Protein AF-A0A2E7F6N0-F1 (afdb_monomer)

Structure (mmCIF, N/CA/C/O backbone):
data_AF-A0A2E7F6N0-F1
#
_entry.id   AF-A0A2E7F6N0-F1
#
loop_
_atom_site.group_PDB
_atom_site.id
_atom_site.type_symbol
_atom_site.label_atom_id
_atom_site.label_alt_id
_atom_site.label_comp_id
_atom_site.label_asym_id
_atom_site.label_entity_id
_atom_site.label_seq_id
_atom_site.pdbx_PDB_ins_code
_atom_site.Cartn_x
_atom_site.Cartn_y
_atom_site.Cartn_z
_atom_site.occupancy
_atom_site.B_iso_or_equiv
_atom_site.auth_seq_id
_atom_site.auth_comp_id
_atom_site.auth_asym_id
_atom_site.auth_atom_id
_atom_site.pdbx_PDB_model_num
ATOM 1 N N . MET A 1 1 ? -3.953 12.456 -11.108 1.00 63.47 1 MET A N 1
ATOM 2 C CA . MET A 1 1 ? -3.837 11.113 -10.511 1.00 63.47 1 MET A CA 1
ATOM 3 C C . MET A 1 1 ? -3.956 10.099 -11.638 1.00 63.47 1 MET A C 1
ATOM 5 O O . MET A 1 1 ? -4.828 10.311 -12.476 1.00 63.47 1 MET A O 1
ATOM 9 N N . PRO A 1 2 ? -3.058 9.105 -11.723 1.00 79.38 2 PRO A N 1
ATOM 10 C CA . PRO A 1 2 ? -3.129 8.048 -12.733 1.00 79.38 2 PRO A CA 1
ATOM 11 C C . PRO A 1 2 ? -4.457 7.287 -12.677 1.00 79.38 2 PRO A C 1
ATOM 13 O O . PRO A 1 2 ? -5.032 7.135 -11.596 1.00 79.38 2 PRO A O 1
ATOM 16 N N . ASP A 1 3 ? -4.951 6.813 -13.820 1.00 86.88 3 ASP A N 1
ATOM 17 C CA . ASP A 1 3 ? -6.277 6.193 -13.885 1.00 86.88 3 ASP A CA 1
ATOM 18 C C . ASP A 1 3 ? -6.295 4.810 -13.225 1.00 86.88 3 ASP A C 1
ATOM 20 O O . ASP A 1 3 ? -7.340 4.404 -12.707 1.00 86.88 3 ASP A O 1
ATOM 24 N N . ARG A 1 4 ? -5.154 4.104 -13.160 1.00 91.62 4 ARG A N 1
ATOM 25 C CA . ARG A 1 4 ? -5.091 2.766 -12.550 1.00 91.62 4 ARG A CA 1
ATOM 26 C C . ARG A 1 4 ? -5.487 2.752 -11.076 1.00 91.62 4 ARG A C 1
ATOM 28 O O . ARG A 1 4 ? -6.064 1.763 -10.631 1.00 91.62 4 ARG A O 1
ATOM 35 N N . TYR A 1 5 ? -5.245 3.844 -10.343 1.00 90.38 5 TYR A N 1
ATOM 36 C CA . TYR A 1 5 ? -5.572 3.929 -8.917 1.00 90.38 5 TYR A CA 1
ATOM 37 C C . TYR A 1 5 ? -7.077 4.003 -8.650 1.00 90.38 5 TYR A C 1
ATOM 39 O O . TYR A 1 5 ? -7.513 3.561 -7.595 1.00 90.38 5 TYR A O 1
ATOM 47 N N . LYS A 1 6 ? -7.901 4.421 -9.623 1.00 89.88 6 LYS A N 1
ATOM 48 C CA . LYS A 1 6 ? -9.372 4.364 -9.496 1.00 89.88 6 LYS A CA 1
ATOM 49 C C . LYS A 1 6 ? -9.894 2.934 -9.309 1.00 89.88 6 LYS A C 1
ATOM 51 O O . LYS A 1 6 ? -10.989 2.737 -8.797 1.00 89.88 6 LYS A O 1
ATOM 56 N N . GLN A 1 7 ? -9.125 1.930 -9.736 1.00 93.56 7 GLN A N 1
ATOM 57 C CA . GLN A 1 7 ? -9.480 0.524 -9.538 1.00 93.56 7 GLN A CA 1
ATOM 58 C C . GLN A 1 7 ? -9.343 0.096 -8.072 1.00 93.56 7 GLN A C 1
ATOM 60 O O . GLN A 1 7 ? -10.040 -0.824 -7.657 1.00 93.56 7 GLN A O 1
ATOM 65 N N . ILE A 1 8 ? -8.481 0.759 -7.291 1.00 94.38 8 ILE A N 1
ATOM 66 C CA . ILE A 1 8 ? -8.283 0.454 -5.868 1.00 94.38 8 ILE A CA 1
ATOM 67 C C . ILE A 1 8 ? -9.575 0.743 -5.100 1.00 94.38 8 ILE A C 1
ATOM 69 O O . ILE A 1 8 ? -10.018 -0.110 -4.338 1.00 94.38 8 ILE A O 1
ATOM 73 N N . ASP A 1 9 ? -10.236 1.870 -5.371 1.00 92.75 9 ASP A N 1
ATOM 74 C CA . ASP A 1 9 ? -11.519 2.217 -4.749 1.00 92.75 9 ASP A CA 1
ATOM 75 C C . ASP A 1 9 ? -12.592 1.155 -5.023 1.00 92.75 9 ASP A C 1
ATOM 77 O O . ASP A 1 9 ? -13.295 0.729 -4.109 1.00 92.75 9 ASP A O 1
ATOM 81 N N . LEU A 1 10 ? -12.680 0.671 -6.269 1.00 93.25 10 LEU A N 1
ATOM 82 C CA . LEU A 1 10 ? -13.618 -0.392 -6.651 1.00 93.25 10 LEU A CA 1
ATOM 83 C C . LEU A 1 10 ? -13.308 -1.713 -5.935 1.00 93.25 10 LEU A C 1
ATOM 85 O O . LEU A 1 10 ? -14.219 -2.438 -5.536 1.00 93.25 10 LEU A O 1
ATOM 89 N N . ILE A 1 11 ? -12.023 -2.024 -5.762 1.00 95.38 11 ILE A N 1
ATOM 90 C CA . ILE A 1 11 ? -11.576 -3.206 -5.024 1.00 95.38 11 ILE A CA 1
ATOM 91 C C . ILE A 1 11 ? -11.904 -3.073 -3.537 1.00 95.38 11 ILE A C 1
ATOM 93 O O . ILE A 1 11 ? -12.374 -4.037 -2.938 1.00 95.38 11 ILE A O 1
ATOM 97 N N . ILE A 1 12 ? -11.714 -1.893 -2.946 1.00 96.94 12 ILE A N 1
ATOM 98 C CA . ILE A 1 12 ? -12.099 -1.610 -1.560 1.00 96.94 12 ILE A CA 1
ATOM 99 C C . ILE A 1 12 ? -13.615 -1.728 -1.397 1.00 96.94 12 ILE A C 1
ATOM 101 O O . ILE A 1 12 ? -14.065 -2.341 -0.434 1.00 96.94 12 ILE A O 1
ATOM 105 N N . ASP A 1 13 ? -14.406 -1.228 -2.347 1.00 95.38 13 ASP A N 1
ATOM 106 C CA . ASP A 1 13 ? -15.865 -1.357 -2.311 1.00 95.38 13 ASP A CA 1
ATOM 107 C C . ASP A 1 13 ? -16.332 -2.822 -2.394 1.00 95.38 13 ASP A C 1
ATOM 109 O O . ASP A 1 13 ? -17.345 -3.196 -1.790 1.00 95.38 13 ASP A O 1
ATOM 113 N N . TYR A 1 14 ? -15.582 -3.666 -3.108 1.00 95.19 14 TYR A N 1
ATOM 114 C CA . TYR A 1 14 ? -15.848 -5.098 -3.214 1.00 95.19 14 TYR A CA 1
ATOM 115 C C . TYR A 1 14 ? -15.412 -5.877 -1.964 1.00 95.19 14 TYR A C 1
ATOM 117 O O . TYR A 1 14 ? -16.220 -6.592 -1.368 1.00 95.19 14 TYR A O 1
ATOM 125 N N . LEU A 1 15 ? -14.144 -5.740 -1.566 1.00 96.06 15 LEU A N 1
ATOM 126 C CA . LEU A 1 15 ? -13.534 -6.487 -0.462 1.00 96.06 15 LEU A CA 1
ATOM 127 C C . LEU A 1 15 ? -13.971 -5.991 0.911 1.00 96.06 15 LEU A C 1
ATOM 129 O O . LEU A 1 15 ? -14.012 -6.776 1.856 1.00 96.06 15 LEU A O 1
ATOM 133 N N . LYS A 1 16 ? -14.273 -4.695 1.018 1.00 97.56 16 LYS A N 1
ATOM 134 C CA . LYS A 1 16 ? -14.624 -4.000 2.258 1.00 97.56 16 LYS A CA 1
ATOM 135 C C . LYS A 1 16 ? -13.584 -4.269 3.352 1.00 97.56 16 LYS A C 1
ATOM 137 O O . LYS A 1 16 ? -13.934 -4.840 4.383 1.00 97.56 16 LYS A O 1
ATOM 142 N N . PRO A 1 17 ? -12.305 -3.914 3.150 1.00 97.81 17 PRO A N 1
ATOM 143 C CA . PRO A 1 17 ? -11.291 -4.070 4.183 1.00 97.81 17 PRO A CA 1
ATOM 144 C C . PRO A 1 17 ? -11.530 -3.086 5.337 1.00 97.81 17 PRO A C 1
ATOM 146 O O . PRO A 1 17 ? -11.905 -1.936 5.108 1.00 97.81 17 PRO A O 1
ATOM 149 N N . ALA A 1 18 ? -11.287 -3.524 6.572 1.00 98.12 18 ALA A N 1
ATOM 150 C CA . ALA A 1 18 ? -11.254 -2.650 7.748 1.00 98.12 18 ALA A CA 1
ATOM 151 C C . ALA A 1 18 ? -9.812 -2.321 8.169 1.00 98.12 18 ALA A C 1
ATOM 153 O O . ALA A 1 18 ? -9.567 -1.310 8.823 1.00 98.12 18 ALA A O 1
ATOM 154 N N . SER A 1 19 ? -8.856 -3.163 7.784 1.00 98.50 19 SER A N 1
ATOM 155 C CA . SER A 1 19 ? -7.437 -3.031 8.100 1.00 98.50 19 SER A CA 1
ATOM 156 C C . SER A 1 19 ? -6.609 -3.024 6.809 1.00 98.50 19 SER A C 1
ATOM 158 O O . SER A 1 19 ? -6.690 -3.964 6.016 1.00 98.50 19 SER A O 1
ATOM 160 N N . ILE A 1 20 ? -5.859 -1.943 6.557 1.00 98.75 20 ILE A N 1
ATOM 161 C CA . ILE A 1 20 ? -5.114 -1.746 5.301 1.00 98.75 20 ILE A CA 1
ATOM 162 C C . ILE A 1 20 ? -3.647 -1.408 5.564 1.00 98.75 20 ILE A C 1
ATOM 164 O O . ILE A 1 20 ? -3.344 -0.536 6.376 1.00 98.75 20 ILE A O 1
ATOM 168 N N . VAL A 1 21 ? -2.743 -2.061 4.835 1.00 98.69 21 VAL A N 1
ATOM 169 C CA . VAL A 1 21 ? -1.317 -1.707 4.766 1.00 98.69 21 VAL A CA 1
ATOM 170 C C . VAL A 1 21 ? -1.015 -1.098 3.401 1.00 98.69 21 VAL A C 1
ATOM 172 O O . VAL A 1 21 ? -1.375 -1.679 2.381 1.00 98.69 21 VAL A O 1
ATOM 175 N N . GLU A 1 22 ? -0.313 0.029 3.369 1.00 98.56 22 GLU A N 1
ATOM 176 C CA . GLU A 1 22 ? 0.242 0.625 2.151 1.00 98.56 22 GLU A CA 1
ATOM 177 C C . GLU A 1 22 ? 1.757 0.801 2.300 1.00 98.56 22 GLU A C 1
ATOM 179 O O . GLU A 1 22 ? 2.236 1.464 3.226 1.00 98.56 22 GLU A O 1
ATOM 184 N N . ILE A 1 23 ? 2.511 0.231 1.362 1.00 97.94 23 ILE A N 1
ATOM 185 C CA . ILE A 1 23 ? 3.939 0.499 1.189 1.00 97.94 23 ILE A CA 1
ATOM 186 C C . ILE A 1 23 ? 4.086 1.538 0.081 1.00 97.94 23 ILE A C 1
ATOM 188 O O . ILE A 1 23 ? 3.594 1.312 -1.020 1.00 97.94 23 ILE A O 1
ATOM 192 N N . GLY A 1 24 ? 4.737 2.665 0.376 1.00 96.06 24 GLY A N 1
ATOM 193 C CA . GLY A 1 24 ? 4.815 3.822 -0.521 1.00 96.06 24 GLY A CA 1
ATOM 194 C C . GLY A 1 24 ? 3.714 4.859 -0.283 1.00 96.06 24 GLY A C 1
ATOM 195 O O . GLY A 1 24 ? 3.019 5.262 -1.212 1.00 96.06 24 GLY A O 1
ATOM 196 N N . THR A 1 25 ? 3.536 5.304 0.967 1.00 96.75 25 THR A N 1
ATOM 197 C CA . THR A 1 25 ? 2.507 6.303 1.346 1.00 96.75 25 THR A CA 1
ATOM 198 C C . THR A 1 25 ? 2.707 7.678 0.683 1.00 96.75 25 THR A C 1
ATOM 200 O O . THR A 1 25 ? 1.761 8.456 0.524 1.00 96.75 25 THR A O 1
ATOM 203 N N . TRP A 1 26 ? 3.947 8.015 0.331 1.00 94.94 26 TRP A N 1
ATOM 204 C CA . TRP A 1 26 ? 4.389 9.273 -0.256 1.00 94.94 26 TRP A CA 1
ATOM 205 C C . TRP A 1 26 ? 3.834 10.510 0.465 1.00 94.94 26 TRP A C 1
ATOM 207 O O . TRP A 1 26 ? 4.286 10.864 1.553 1.00 94.94 26 TRP A O 1
ATOM 217 N N . ASN A 1 27 ? 2.860 11.193 -0.137 1.00 95.44 27 ASN A N 1
ATOM 218 C CA . ASN A 1 27 ? 2.288 12.434 0.370 1.00 95.44 27 ASN A CA 1
ATOM 219 C C . ASN A 1 27 ? 0.981 12.227 1.167 1.00 95.44 27 ASN A C 1
ATOM 221 O O . ASN A 1 27 ? 0.414 13.204 1.671 1.00 95.44 27 ASN A O 1
ATOM 225 N N . GLY A 1 28 ? 0.498 10.986 1.270 1.00 96.94 28 GLY A N 1
ATOM 226 C CA . GLY A 1 28 ? -0.713 10.595 1.992 1.00 96.94 28 GLY A CA 1
ATOM 227 C C . GLY A 1 28 ? -2.045 10.923 1.317 1.00 96.94 28 GLY A C 1
ATOM 228 O O . GLY A 1 28 ? -3.073 10.739 1.960 1.00 96.94 28 GLY A O 1
ATOM 229 N N . ASP A 1 29 ? -2.070 11.411 0.071 1.00 96.44 29 ASP A N 1
ATOM 230 C CA . ASP A 1 29 ? -3.343 11.631 -0.640 1.00 96.44 29 ASP A CA 1
ATOM 231 C C . ASP A 1 29 ? -4.061 10.298 -0.878 1.00 96.44 29 ASP A C 1
ATOM 233 O O . ASP A 1 29 ? -5.233 10.152 -0.546 1.00 96.44 29 ASP A O 1
ATOM 237 N N . ARG A 1 30 ? -3.321 9.281 -1.329 1.00 95.88 30 ARG A N 1
ATOM 238 C CA . ARG A 1 30 ? -3.880 7.945 -1.543 1.00 95.88 30 ARG A CA 1
ATOM 239 C C . ARG A 1 30 ? -4.336 7.273 -0.250 1.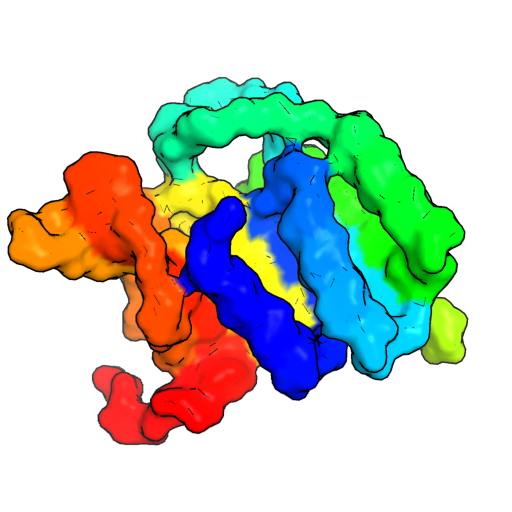00 95.88 30 ARG A C 1
ATOM 241 O O . ARG A 1 30 ? -5.379 6.630 -0.239 1.00 95.88 30 ARG A O 1
ATOM 248 N N . ALA A 1 31 ? -3.607 7.475 0.845 1.00 97.81 31 ALA A N 1
ATOM 249 C CA . ALA A 1 31 ? -4.028 7.003 2.159 1.00 97.81 31 ALA A CA 1
ATOM 250 C C . ALA A 1 31 ? -5.413 7.561 2.546 1.00 97.81 31 ALA A C 1
ATOM 252 O O . ALA A 1 31 ? -6.218 6.848 3.145 1.00 97.81 31 ALA A O 1
ATOM 253 N N . ILE A 1 32 ? -5.719 8.814 2.174 1.00 98.06 32 ILE A N 1
ATOM 254 C CA . ILE A 1 32 ? -7.055 9.401 2.354 1.00 98.06 32 ILE A CA 1
ATOM 255 C C . ILE A 1 32 ? -8.073 8.739 1.429 1.00 98.06 32 ILE A C 1
ATOM 257 O O . ILE A 1 32 ? -9.131 8.358 1.921 1.00 98.06 32 ILE A O 1
ATOM 261 N N . ASP A 1 33 ? -7.773 8.575 0.139 1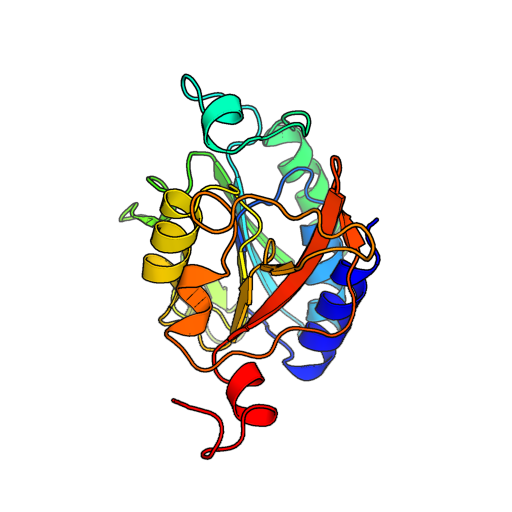.00 97.00 33 ASP A N 1
ATOM 262 C CA . ASP A 1 33 ? -8.698 7.953 -0.823 1.00 97.00 33 ASP A CA 1
ATOM 263 C C . ASP A 1 33 ? -9.093 6.530 -0.373 1.00 97.00 33 ASP A C 1
ATOM 265 O O . ASP A 1 33 ? -10.278 6.202 -0.256 1.00 97.00 33 ASP A O 1
ATOM 269 N N . ILE A 1 34 ? -8.097 5.722 0.012 1.00 97.56 34 ILE A N 1
ATOM 270 C CA . ILE A 1 34 ? -8.274 4.370 0.558 1.00 97.56 34 ILE A CA 1
ATOM 271 C C . ILE A 1 34 ? -9.130 4.399 1.828 1.00 97.56 34 ILE A C 1
ATOM 273 O O . ILE A 1 34 ? -10.096 3.640 1.951 1.00 97.56 34 ILE A O 1
ATOM 277 N N . ALA A 1 35 ? -8.801 5.278 2.780 1.00 98.06 35 ALA A N 1
ATOM 278 C CA . ALA A 1 35 ? -9.533 5.377 4.037 1.00 98.06 35 ALA A CA 1
ATOM 279 C C . ALA A 1 35 ? -10.985 5.824 3.820 1.00 98.06 35 ALA A C 1
ATOM 281 O O . ALA A 1 35 ? -11.898 5.259 4.422 1.00 98.06 35 ALA A O 1
ATOM 282 N N . GLN A 1 36 ? -11.222 6.798 2.937 1.00 97.75 36 GLN A N 1
ATOM 283 C CA . GLN A 1 36 ? -12.561 7.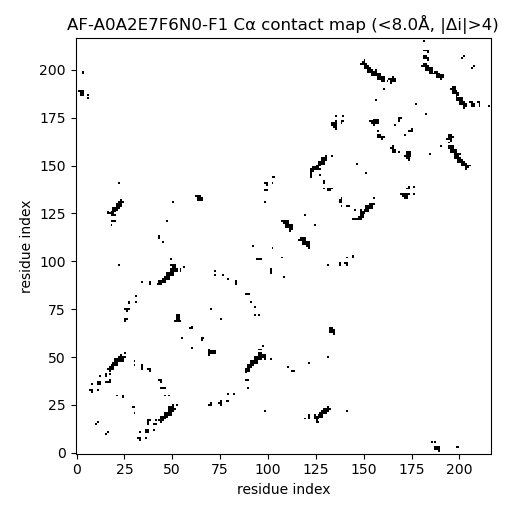253 2.566 1.00 97.75 36 GLN A CA 1
ATOM 284 C C . GLN A 1 36 ? -13.386 6.128 1.949 1.00 97.75 36 GLN A C 1
ATOM 286 O O . GLN A 1 36 ? -14.549 5.966 2.314 1.00 97.75 36 GLN A O 1
ATOM 291 N N . ALA A 1 37 ? -12.805 5.346 1.036 1.00 97.81 37 ALA A N 1
ATOM 292 C CA . ALA A 1 37 ? -13.485 4.207 0.434 1.00 97.81 37 ALA A CA 1
ATOM 293 C C . ALA A 1 37 ? -13.843 3.143 1.488 1.00 97.81 37 ALA A C 1
ATOM 295 O O . ALA A 1 37 ? -14.994 2.713 1.554 1.00 97.81 37 ALA A O 1
ATOM 296 N N . ALA A 1 38 ? -12.911 2.785 2.375 1.00 98.38 38 ALA A N 1
ATOM 297 C CA . ALA A 1 38 ? -13.139 1.776 3.411 1.00 98.38 38 ALA A CA 1
ATOM 298 C C . ALA A 1 38 ? -14.190 2.212 4.455 1.00 98.38 38 ALA A C 1
ATOM 300 O O . ALA A 1 38 ? -15.045 1.417 4.856 1.00 98.38 38 ALA A O 1
ATOM 301 N N . LEU A 1 39 ? -14.195 3.491 4.849 1.00 98.38 39 LEU A N 1
ATOM 302 C CA . LEU A 1 39 ? -15.148 4.056 5.817 1.00 98.38 39 LEU A CA 1
ATOM 303 C C . LEU A 1 39 ? -16.598 4.107 5.307 1.00 98.38 39 LEU A C 1
ATOM 305 O O . LEU A 1 39 ? -17.516 4.297 6.103 1.00 98.38 39 LEU A O 1
ATOM 309 N N . LYS A 1 40 ? -16.841 3.898 4.004 1.00 98.00 40 LYS A N 1
ATOM 310 C CA . LYS A 1 40 ? -18.205 3.685 3.481 1.00 98.00 40 LYS A CA 1
ATOM 311 C C . LYS A 1 40 ? -18.818 2.375 3.985 1.00 98.00 40 LYS A C 1
ATOM 313 O O . LYS A 1 40 ? -20.041 2.255 4.014 1.00 98.00 40 LYS A O 1
ATOM 318 N N . HIS A 1 41 ? -17.982 1.403 4.361 1.00 98.19 41 HIS A N 1
ATOM 319 C CA . HIS A 1 41 ? -18.399 0.042 4.719 1.00 98.19 41 HIS A CA 1
ATOM 320 C C . HIS A 1 41 ? -18.199 -0.278 6.197 1.00 98.19 41 HIS A C 1
ATOM 322 O O . HIS A 1 41 ? -18.924 -1.114 6.734 1.00 98.19 41 HIS A O 1
ATOM 328 N N . HIS A 1 42 ? -17.257 0.398 6.859 1.00 97.94 42 HIS A N 1
ATOM 329 C CA . HIS A 1 42 ? -16.916 0.158 8.260 1.00 97.94 42 HIS A CA 1
ATOM 330 C C . HIS A 1 42 ? -16.977 1.425 9.094 1.00 97.94 42 HIS A C 1
ATOM 332 O O . HIS A 1 42 ? -16.495 2.480 8.694 1.00 97.94 42 HIS A O 1
ATOM 338 N N . THR A 1 43 ? -17.498 1.300 10.316 1.00 98.00 43 THR A N 1
ATOM 339 C CA . THR A 1 43 ? -17.425 2.380 11.309 1.00 98.00 43 THR A CA 1
ATOM 340 C C . THR A 1 43 ? -15.993 2.636 11.763 1.00 98.00 43 THR A C 1
ATOM 342 O O . THR A 1 43 ? -15.675 3.771 12.095 1.00 98.00 43 THR A O 1
ATOM 345 N N . TYR A 1 44 ? -15.143 1.604 11.787 1.00 98.56 44 TYR A N 1
ATOM 346 C CA . TYR A 1 44 ? -13.749 1.708 12.203 1.00 98.56 44 TYR A CA 1
ATOM 347 C C . TYR A 1 44 ? -12.828 1.143 11.133 1.00 98.56 44 TYR A C 1
ATOM 349 O O . TYR A 1 44 ? -13.013 0.011 10.696 1.00 98.56 44 TYR A O 1
ATOM 357 N N . VAL A 1 45 ? -11.836 1.938 10.744 1.00 98.69 45 VAL A N 1
ATOM 358 C CA . VAL A 1 45 ? -10.816 1.563 9.765 1.00 98.69 45 VAL A CA 1
ATOM 359 C C . VAL A 1 45 ? -9.447 1.903 10.330 1.00 98.69 45 VAL A C 1
ATOM 361 O O . VAL A 1 45 ? -9.264 2.955 10.957 1.00 98.69 45 VAL A O 1
ATOM 364 N N . HIS A 1 46 ? -8.482 1.023 10.094 1.00 98.81 46 HIS A N 1
ATOM 365 C CA . HIS A 1 46 ? -7.092 1.258 10.441 1.00 98.81 46 HIS A CA 1
ATOM 366 C C . HIS A 1 46 ? -6.175 1.155 9.230 1.00 98.81 46 HIS A C 1
ATOM 368 O O . HIS A 1 46 ? -6.303 0.245 8.411 1.00 98.81 46 HIS A O 1
ATOM 374 N N . TYR A 1 47 ? -5.245 2.101 9.145 1.00 98.88 47 TYR A N 1
ATOM 375 C CA . TYR A 1 47 ? -4.285 2.220 8.058 1.00 98.88 47 TYR A CA 1
ATOM 376 C C . TYR A 1 47 ? -2.847 2.216 8.590 1.00 98.88 47 TYR A C 1
ATOM 378 O O . TYR A 1 47 ? -2.484 3.058 9.414 1.00 98.88 47 TYR A O 1
ATOM 386 N N . TRP A 1 48 ? -2.011 1.326 8.063 1.00 98.81 48 TRP A N 1
ATOM 387 C CA . TRP A 1 48 ? -0.562 1.364 8.245 1.00 98.81 48 TRP A CA 1
ATOM 388 C C . TRP A 1 48 ? 0.108 1.877 6.978 1.00 98.81 48 TRP A C 1
ATOM 390 O O . TRP A 1 48 ? 0.025 1.237 5.932 1.00 98.81 48 TRP A O 1
ATOM 400 N N . GLY A 1 49 ? 0.805 3.004 7.083 1.00 98.50 49 GLY A N 1
ATOM 401 C CA . GLY A 1 49 ? 1.570 3.575 5.980 1.00 98.50 49 GLY A CA 1
ATOM 402 C C . GLY A 1 49 ? 3.067 3.441 6.196 1.00 98.50 49 GLY A C 1
ATOM 403 O O . GLY A 1 49 ? 3.588 3.944 7.194 1.00 98.50 49 GLY A O 1
ATOM 404 N N . PHE A 1 50 ? 3.757 2.816 5.249 1.00 98.00 50 PHE A N 1
ATOM 405 C CA . PHE A 1 50 ? 5.214 2.744 5.208 1.00 98.00 50 PHE A CA 1
ATOM 406 C C . PHE A 1 50 ? 5.743 3.653 4.107 1.00 98.00 50 PHE A C 1
ATOM 408 O O . PHE A 1 50 ? 5.236 3.644 2.984 1.00 98.00 50 PHE A O 1
ATOM 415 N N . ASP A 1 51 ? 6.767 4.438 4.424 1.00 96.00 51 ASP A N 1
ATOM 416 C CA . ASP A 1 51 ? 7.513 5.211 3.434 1.00 96.00 51 ASP A CA 1
ATOM 417 C C . ASP A 1 51 ? 8.870 5.642 3.998 1.00 96.00 51 ASP A C 1
ATOM 419 O O . ASP A 1 51 ? 9.068 5.712 5.214 1.00 96.00 51 ASP A O 1
ATOM 423 N N . VAL A 1 52 ? 9.795 6.017 3.123 1.00 93.19 52 VAL A N 1
ATOM 424 C CA . VAL A 1 52 ? 11.017 6.708 3.533 1.00 93.19 52 VAL A CA 1
ATOM 425 C C . VAL A 1 52 ? 10.730 8.162 3.942 1.00 93.19 52 VAL A C 1
ATOM 427 O O . VAL A 1 52 ? 11.407 8.699 4.822 1.00 93.19 52 VAL A O 1
ATOM 430 N N . PHE A 1 53 ? 9.673 8.789 3.417 1.00 92.81 53 PHE A N 1
ATOM 431 C CA . PHE A 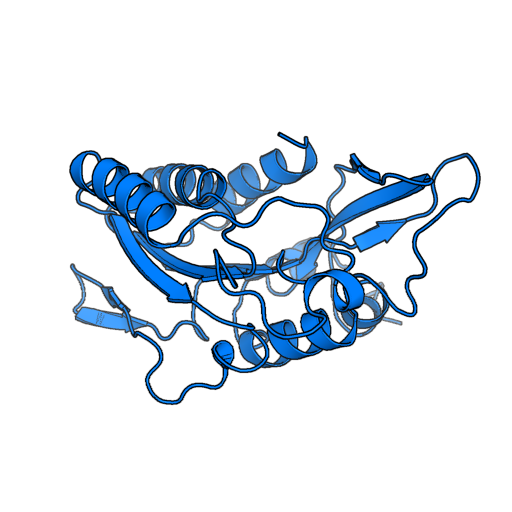1 53 ? 9.322 10.194 3.654 1.00 92.81 53 PHE A CA 1
ATOM 432 C C . PHE A 1 53 ? 10.496 11.125 3.314 1.00 92.81 53 PHE A C 1
ATOM 434 O O . PHE A 1 53 ? 11.018 11.080 2.213 1.00 92.81 53 PHE A O 1
ATOM 441 N N . GLU A 1 54 ? 10.951 11.971 4.241 1.00 88.81 54 GLU A N 1
ATOM 442 C CA . GLU A 1 54 ? 12.163 12.782 4.084 1.00 88.81 54 GLU A CA 1
ATOM 443 C C . GLU A 1 54 ? 13.463 12.038 4.441 1.00 88.81 54 GLU A C 1
ATOM 445 O O . GLU A 1 54 ? 14.520 12.658 4.564 1.00 88.81 54 GLU A O 1
ATOM 450 N N . HIS A 1 55 ? 13.405 10.724 4.679 1.00 77.50 55 HIS A N 1
ATOM 451 C CA . HIS A 1 55 ? 14.592 9.904 4.895 1.00 77.50 55 HIS A CA 1
ATOM 452 C C . HIS A 1 55 ? 15.237 9.561 3.556 1.00 77.50 55 HIS A C 1
ATOM 454 O O . HIS A 1 55 ? 14.686 8.803 2.770 1.00 77.50 55 HIS A O 1
ATOM 460 N N . VAL A 1 56 ? 16.444 10.061 3.322 1.00 66.00 56 VAL A N 1
ATOM 461 C CA . VAL A 1 56 ? 17.255 9.621 2.188 1.00 66.00 56 VAL A CA 1
ATOM 462 C C . VAL A 1 56 ? 18.366 8.749 2.754 1.00 66.00 56 VAL A C 1
ATOM 464 O O . VAL A 1 56 ? 19.338 9.262 3.303 1.00 66.00 56 VAL A O 1
ATOM 467 N N . ALA A 1 57 ? 18.193 7.428 2.696 1.00 63.25 57 ALA A N 1
ATOM 468 C CA . ALA A 1 57 ? 19.318 6.513 2.860 1.00 63.25 57 ALA A CA 1
ATOM 469 C C . ALA A 1 57 ? 20.238 6.633 1.632 1.00 63.25 57 ALA A C 1
ATOM 471 O O . ALA A 1 57 ? 19.759 6.923 0.530 1.00 63.25 57 ALA A O 1
ATOM 472 N N . ASP A 1 58 ? 21.541 6.401 1.802 1.00 60.50 58 ASP A N 1
ATOM 473 C CA . ASP A 1 58 ? 22.508 6.516 0.705 1.00 60.50 58 ASP A CA 1
ATOM 474 C C . ASP A 1 58 ? 22.061 5.689 -0.519 1.00 60.50 58 ASP A C 1
ATOM 476 O O . ASP A 1 58 ? 21.763 4.496 -0.421 1.00 60.50 58 ASP A O 1
ATOM 480 N N . ASN A 1 59 ? 22.005 6.339 -1.686 1.00 68.50 59 ASN A N 1
ATOM 481 C CA . ASN A 1 59 ? 21.648 5.762 -2.990 1.00 68.50 59 ASN A CA 1
ATOM 482 C C . ASN A 1 59 ? 20.230 5.161 -3.122 1.00 68.50 59 ASN A C 1
ATOM 484 O O . ASN A 1 59 ? 19.977 4.458 -4.102 1.00 68.50 59 ASN A O 1
ATOM 488 N N . HIS A 1 60 ? 19.294 5.444 -2.202 1.00 75.12 60 HIS A N 1
ATOM 489 C CA . HIS A 1 60 ? 17.905 4.961 -2.292 1.00 75.12 60 HIS A CA 1
ATOM 490 C C . HIS A 1 60 ? 17.245 5.327 -3.630 1.00 75.12 60 HIS A C 1
ATOM 492 O O . HIS A 1 60 ? 16.765 4.450 -4.343 1.00 75.12 60 HIS A O 1
ATOM 498 N N . ASP A 1 61 ? 17.290 6.603 -4.020 1.00 72.69 61 ASP A N 1
ATOM 499 C CA . ASP A 1 61 ? 16.607 7.066 -5.234 1.00 72.69 61 ASP A CA 1
ATOM 500 C C . ASP A 1 61 ? 17.183 6.451 -6.512 1.00 72.69 61 ASP A C 1
ATOM 502 O O . ASP A 1 61 ? 16.444 6.112 -7.432 1.00 72.69 61 ASP A O 1
ATOM 506 N N . GLN A 1 62 ? 18.501 6.241 -6.555 1.00 73.94 62 GLN A N 1
ATOM 507 C CA . GLN A 1 62 ? 19.144 5.574 -7.684 1.00 73.94 62 GLN A CA 1
ATOM 508 C C . GLN A 1 62 ? 18.764 4.092 -7.751 1.00 73.94 62 GLN A C 1
ATOM 510 O O . GLN A 1 62 ? 18.508 3.581 -8.840 1.00 73.94 62 GLN A O 1
ATOM 515 N N . ARG A 1 63 ? 18.739 3.407 -6.601 1.00 77.31 63 ARG A N 1
ATOM 516 C CA . ARG A 1 63 ? 18.386 1.987 -6.505 1.00 77.31 63 ARG A CA 1
ATOM 517 C C . ARG A 1 63 ? 16.939 1.740 -6.922 1.00 77.31 63 ARG A C 1
ATOM 519 O O . ARG A 1 63 ? 16.683 0.808 -7.675 1.00 77.31 63 ARG A O 1
ATOM 526 N N . GLU A 1 64 ? 16.021 2.589 -6.469 1.00 80.12 64 GLU A N 1
ATOM 527 C CA . GLU A 1 64 ? 14.587 2.438 -6.728 1.00 80.12 64 GLU A CA 1
ATOM 528 C C . GLU A 1 64 ? 14.101 3.179 -7.976 1.00 80.12 64 GLU A C 1
ATOM 530 O O . GLU A 1 64 ? 12.905 3.186 -8.228 1.00 80.12 64 GLU A O 1
ATOM 535 N N . LEU A 1 65 ? 14.979 3.839 -8.742 1.00 76.44 65 LEU A N 1
ATOM 536 C CA . LEU A 1 65 ? 14.585 4.784 -9.801 1.00 76.44 65 LEU A CA 1
ATOM 537 C C . LEU A 1 65 ? 13.539 5.815 -9.331 1.00 76.44 65 LEU A C 1
ATOM 539 O O . LEU A 1 65 ? 12.688 6.258 -10.108 1.00 76.44 65 LEU A O 1
ATOM 543 N N . ASN A 1 66 ? 13.598 6.213 -8.058 1.00 78.81 66 ASN A N 1
ATOM 544 C CA . ASN A 1 66 ? 12.654 7.166 -7.504 1.00 78.81 66 ASN A CA 1
ATOM 545 C C . ASN A 1 66 ? 12.935 8.564 -8.066 1.00 78.81 66 ASN A C 1
ATOM 547 O O . ASN A 1 66 ? 13.998 9.148 -7.860 1.00 78.81 66 ASN A O 1
ATOM 551 N N . VAL A 1 67 ? 11.940 9.113 -8.756 1.00 75.94 67 VAL A N 1
ATOM 552 C CA . VAL A 1 67 ? 11.951 10.483 -9.287 1.00 75.94 67 VAL A CA 1
ATOM 553 C C . VAL A 1 67 ? 10.962 11.396 -8.556 1.00 75.94 67 VAL A C 1
ATOM 555 O O . VAL A 1 67 ? 10.853 12.579 -8.890 1.00 75.94 67 VAL A O 1
ATOM 558 N N . LYS A 1 68 ? 10.208 10.863 -7.582 1.00 75.25 68 LYS A N 1
ATOM 559 C CA . LYS A 1 68 ? 9.217 11.622 -6.813 1.00 75.25 68 LYS A CA 1
ATOM 560 C C . LYS A 1 68 ? 9.922 12.445 -5.726 1.00 75.25 68 LYS A C 1
ATOM 562 O O . LYS A 1 68 ? 10.889 11.974 -5.126 1.00 75.25 68 LYS A O 1
ATOM 567 N N . PRO A 1 69 ? 9.435 13.662 -5.424 1.00 80.94 69 PRO A N 1
ATOM 568 C CA . PRO A 1 69 ? 9.966 14.437 -4.316 1.00 80.94 69 PRO A CA 1
ATOM 569 C C . PRO A 1 69 ? 9.641 13.756 -2.986 1.00 80.94 69 PRO A C 1
ATOM 571 O O . PRO A 1 69 ? 8.520 13.285 -2.764 1.00 80.94 69 PRO A O 1
ATOM 574 N N . HIS A 1 70 ? 10.616 13.784 -2.086 1.00 85.00 70 HIS A N 1
ATOM 575 C CA . HIS A 1 70 ? 10.472 13.338 -0.706 1.00 85.00 70 HIS A CA 1
ATOM 576 C C . HIS A 1 70 ? 9.491 14.241 0.050 1.00 85.00 70 HIS A C 1
ATOM 578 O O . HIS A 1 70 ? 9.635 15.467 0.044 1.00 85.00 70 HIS A O 1
ATOM 584 N N . THR A 1 71 ? 8.490 13.644 0.704 1.00 89.31 71 THR A N 1
ATOM 585 C CA . THR A 1 71 ? 7.502 14.382 1.511 1.00 89.31 71 THR A CA 1
ATOM 586 C C . THR A 1 71 ? 7.785 14.170 2.995 1.00 89.31 71 THR A C 1
ATOM 588 O O . THR A 1 71 ? 7.880 13.021 3.419 1.00 89.31 71 THR A O 1
ATOM 591 N N . PRO A 1 72 ? 7.882 15.227 3.822 1.00 93.94 72 PRO A N 1
ATOM 592 C CA . PRO A 1 72 ? 8.140 15.060 5.246 1.00 93.94 72 PRO A CA 1
ATOM 593 C C . PRO A 1 72 ? 7.027 14.306 5.981 1.00 93.94 72 PRO A C 1
ATOM 595 O O . PRO A 1 72 ? 5.853 14.672 5.897 1.00 93.94 72 PRO A O 1
ATOM 598 N N . LEU A 1 73 ? 7.401 13.339 6.823 1.00 96.69 73 LEU A N 1
ATOM 599 C CA . LEU A 1 73 ? 6.479 12.565 7.663 1.00 96.69 73 LEU A CA 1
ATOM 600 C C . LEU A 1 73 ? 5.558 13.472 8.486 1.00 96.69 73 LEU A C 1
ATOM 602 O O . LEU A 1 73 ? 4.388 13.156 8.693 1.00 96.69 73 LEU A O 1
ATOM 606 N N . LYS A 1 74 ? 6.079 14.601 8.983 1.00 97.19 74 LYS A N 1
ATOM 607 C CA . LYS A 1 74 ? 5.294 15.567 9.766 1.00 97.19 74 LYS A CA 1
ATOM 608 C C . LYS A 1 74 ? 4.094 16.115 8.981 1.00 97.19 74 LYS A C 1
ATOM 610 O O . LYS A 1 74 ? 3.034 16.298 9.576 1.00 97.19 74 LYS A O 1
ATOM 615 N N . ASP A 1 75 ? 4.244 16.316 7.672 1.00 97.56 75 ASP A N 1
ATOM 616 C CA . ASP A 1 75 ? 3.227 16.926 6.816 1.00 97.56 75 ASP A CA 1
ATOM 617 C C . ASP A 1 75 ? 2.166 15.881 6.455 1.00 97.56 75 ASP A C 1
ATOM 619 O O . ASP A 1 75 ? 0.969 16.134 6.596 1.00 97.56 75 ASP A O 1
ATOM 623 N N . VAL A 1 76 ? 2.598 14.658 6.126 1.00 98.19 76 VAL A N 1
ATOM 624 C CA . VAL A 1 76 ? 1.700 13.507 5.920 1.00 98.19 76 VAL A CA 1
ATOM 625 C C . VAL A 1 76 ? 0.906 13.205 7.191 1.00 98.19 76 VAL A C 1
ATOM 627 O O . VAL A 1 76 ? -0.315 13.059 7.164 1.00 98.19 76 VAL A O 1
ATOM 630 N N . ARG A 1 77 ? 1.575 13.190 8.349 1.00 98.62 77 ARG A N 1
ATOM 631 C CA . ARG A 1 77 ? 0.928 12.967 9.646 1.00 98.62 77 ARG A CA 1
ATOM 632 C C . ARG A 1 77 ? -0.073 14.068 9.981 1.00 98.62 77 ARG A C 1
ATOM 634 O O . ARG A 1 77 ? -1.130 13.757 10.524 1.00 98.62 77 ARG A O 1
ATOM 641 N N . ALA A 1 78 ? 0.243 15.333 9.705 1.00 98.44 78 ALA A N 1
ATOM 642 C CA . ALA A 1 78 ? -0.690 16.438 9.912 1.00 98.44 78 ALA A CA 1
ATOM 643 C C . ALA A 1 78 ? -1.937 16.274 9.031 1.00 98.44 78 ALA A C 1
ATOM 645 O O . ALA A 1 78 ? -3.055 16.374 9.534 1.00 98.44 78 ALA A O 1
ATOM 646 N N . LYS A 1 79 ? -1.746 15.922 7.755 1.00 98.44 79 LYS A N 1
ATOM 647 C CA . LYS A 1 79 ? -2.829 15.644 6.806 1.00 98.44 79 LYS A CA 1
ATOM 648 C C . LYS A 1 79 ? -3.755 14.522 7.300 1.00 98.44 79 LYS A C 1
ATOM 650 O O . LYS A 1 79 ? -4.962 14.732 7.406 1.00 98.44 79 LYS A O 1
ATOM 655 N N . LEU A 1 80 ? -3.204 13.371 7.698 1.00 98.56 80 LEU A N 1
ATOM 656 C CA . LEU A 1 80 ? -4.005 12.249 8.210 1.00 98.56 80 LEU A CA 1
ATOM 657 C C . LEU A 1 80 ? -4.668 12.540 9.566 1.00 98.56 80 LEU A C 1
ATOM 659 O O . LEU A 1 80 ? -5.753 12.029 9.841 1.00 98.56 80 LEU A O 1
ATOM 663 N N . LYS A 1 81 ? -4.071 13.391 10.415 1.00 98.56 81 LYS A N 1
ATOM 664 C CA . LYS A 1 81 ? -4.719 13.859 11.654 1.00 98.56 81 LYS A CA 1
ATOM 665 C C . LYS A 1 81 ? -5.965 14.695 11.366 1.00 98.56 81 LYS A C 1
ATOM 667 O O . LYS A 1 81 ? -6.991 14.428 11.980 1.00 98.56 81 LYS A O 1
ATOM 672 N N . ILE A 1 82 ? -5.889 15.640 10.427 1.00 98.50 82 ILE A N 1
ATOM 673 C CA . ILE A 1 82 ? -7.046 16.451 10.011 1.00 98.50 82 ILE A CA 1
ATOM 674 C C . ILE A 1 82 ? -8.150 15.544 9.460 1.00 98.50 82 ILE A C 1
ATOM 676 O O . ILE A 1 82 ? -9.313 15.675 9.837 1.00 98.50 82 ILE A O 1
ATOM 680 N N . PHE A 1 83 ? -7.785 14.575 8.616 1.00 98.56 83 PHE A N 1
ATOM 681 C CA . PHE A 1 83 ? -8.746 13.610 8.090 1.00 98.56 83 PHE A CA 1
ATOM 682 C C . PHE A 1 83 ? -9.423 12.799 9.209 1.00 98.56 83 PHE A C 1
ATOM 684 O O . PHE A 1 83 ? -10.647 12.675 9.221 1.00 98.56 83 PHE A O 1
ATOM 691 N N . ARG A 1 84 ? -8.656 12.322 10.198 1.00 98.44 84 ARG A N 1
ATOM 692 C CA . ARG A 1 84 ? -9.178 11.626 11.385 1.00 98.44 84 ARG A CA 1
ATOM 693 C C . ARG A 1 84 ? -10.122 12.483 12.231 1.00 98.44 84 ARG A C 1
ATOM 695 O O . ARG A 1 84 ? -11.101 11.965 12.750 1.00 98.44 84 ARG A O 1
ATOM 702 N N . GLU A 1 85 ? -9.845 13.774 12.398 1.00 98.06 85 GLU A N 1
ATOM 703 C CA . GLU A 1 85 ? -10.734 14.683 13.143 1.00 98.06 85 GLU A CA 1
ATOM 704 C C . GLU A 1 85 ? -12.118 14.789 12.487 1.00 98.06 85 GLU A C 1
ATOM 706 O O . GLU A 1 85 ? -13.128 14.898 13.180 1.00 98.06 85 GLU A O 1
ATOM 711 N N . GLN A 1 86 ? -12.170 14.692 11.158 1.00 97.88 86 GLN A N 1
ATOM 712 C CA . GLN A 1 86 ? -13.411 14.673 10.379 1.00 97.88 86 GLN A CA 1
ATOM 713 C C . GLN A 1 86 ? -14.060 13.280 10.322 1.00 97.88 86 GLN A C 1
ATOM 715 O O . GLN A 1 86 ? -15.260 13.173 10.081 1.00 97.88 86 GLN A O 1
ATOM 720 N N . HIS A 1 87 ? -13.285 12.222 10.576 1.00 98.00 87 HIS A N 1
ATOM 721 C CA . HIS A 1 87 ? -13.713 10.826 10.510 1.00 98.00 87 HIS A CA 1
ATOM 722 C C . HIS A 1 87 ? -13.238 10.066 11.761 1.00 98.00 87 HIS A C 1
ATOM 724 O O . HIS A 1 87 ? -12.240 9.348 11.698 1.00 98.00 87 HIS A O 1
ATOM 730 N N . PRO A 1 88 ? -13.940 10.178 12.908 1.00 94.81 88 PRO A N 1
ATOM 731 C CA . PRO A 1 88 ? -13.493 9.602 14.185 1.00 94.81 88 PRO A CA 1
ATOM 732 C C . PRO A 1 88 ? -13.290 8.079 14.189 1.00 94.81 88 PRO A C 1
ATOM 734 O O . PRO A 1 88 ? -12.622 7.547 15.072 1.00 94.81 88 PRO A O 1
ATOM 737 N N . GLY A 1 89 ? -13.870 7.378 13.211 1.00 97.38 89 GLY A N 1
ATOM 738 C CA . GLY A 1 89 ? -13.664 5.952 12.968 1.00 97.38 89 GLY A CA 1
ATOM 739 C C . GLY A 1 89 ? -12.303 5.590 12.370 1.00 97.38 89 GLY A C 1
ATOM 740 O O . GLY A 1 89 ? -11.906 4.427 12.383 1.00 97.38 89 GLY A O 1
ATOM 741 N N . PHE A 1 90 ? -11.575 6.572 11.843 1.00 98.69 90 PHE A N 1
ATOM 742 C CA . PHE A 1 90 ? -10.278 6.368 11.221 1.00 98.69 90 PHE A CA 1
ATOM 743 C C . PHE A 1 90 ? -9.154 6.367 12.255 1.00 98.69 90 PHE A C 1
ATOM 745 O O . PHE A 1 90 ? -9.035 7.255 13.100 1.00 98.69 90 PHE A O 1
ATOM 752 N N . SER A 1 91 ? -8.259 5.399 12.146 1.00 98.69 91 SER A N 1
ATOM 753 C CA . SER A 1 91 ? -7.012 5.358 12.901 1.00 98.69 91 SER A CA 1
ATOM 754 C C . SER A 1 91 ? -5.862 5.007 11.968 1.00 98.69 91 SER A C 1
ATOM 756 O O . SER A 1 91 ? -6.074 4.411 10.915 1.00 98.69 91 SER A O 1
ATOM 758 N N . PHE A 1 92 ? -4.650 5.430 12.317 1.00 98.75 92 PHE A N 1
ATOM 759 C CA . PHE A 1 92 ? -3.505 5.190 11.456 1.00 98.75 92 PHE A CA 1
ATOM 760 C C . PHE A 1 92 ? -2.187 5.175 12.220 1.00 98.75 92 PHE A C 1
ATOM 762 O O . PHE A 1 92 ? -2.019 5.919 13.192 1.00 98.75 92 PHE A O 1
ATOM 769 N N . ASP A 1 93 ? -1.238 4.424 11.676 1.00 98.62 93 ASP A N 1
ATOM 770 C CA . ASP A 1 93 ? 0.169 4.432 12.043 1.00 98.62 93 ASP A CA 1
ATOM 771 C C . ASP A 1 93 ? 1.020 4.709 10.798 1.00 98.62 93 ASP A C 1
ATOM 773 O O . ASP A 1 93 ? 0.786 4.164 9.723 1.00 98.62 93 ASP A O 1
ATOM 777 N N . LEU A 1 94 ? 2.006 5.599 10.937 1.00 98.44 94 LEU A N 1
ATOM 778 C CA . LEU A 1 94 ? 2.973 5.897 9.876 1.00 98.44 94 LEU A CA 1
ATOM 779 C C . LEU A 1 94 ? 4.358 5.470 10.338 1.00 98.44 94 LEU A C 1
ATOM 781 O O . LEU A 1 94 ? 4.842 5.982 11.357 1.00 98.44 94 LEU A O 1
ATOM 785 N N . ILE A 1 95 ? 4.974 4.582 9.567 1.00 97.50 95 ILE A N 1
ATOM 786 C CA . ILE A 1 95 ? 6.277 3.983 9.817 1.00 97.50 95 ILE A CA 1
ATOM 787 C C . ILE A 1 95 ? 7.260 4.565 8.802 1.00 97.50 95 ILE A C 1
ATOM 789 O O . ILE A 1 95 ? 7.086 4.423 7.595 1.00 97.50 95 ILE A O 1
ATOM 793 N N . LYS A 1 96 ? 8.284 5.258 9.305 1.00 95.94 96 LYS A N 1
ATOM 794 C CA . LYS A 1 96 ? 9.295 5.927 8.482 1.00 95.94 96 LYS A CA 1
ATOM 795 C C . LYS A 1 96 ? 10.554 5.078 8.358 1.00 95.94 96 LYS A C 1
ATOM 797 O O . LYS A 1 96 ? 11.167 4.766 9.377 1.00 95.94 96 LYS A O 1
ATOM 802 N N . GLY A 1 97 ? 10.977 4.803 7.130 1.00 93.56 97 GLY A N 1
ATOM 803 C CA . GLY A 1 97 ? 12.238 4.136 6.809 1.00 93.56 97 GLY A CA 1
ATOM 804 C C . GLY A 1 97 ? 12.129 3.219 5.592 1.00 93.56 97 GLY A C 1
ATOM 805 O O . GLY A 1 97 ? 11.057 3.057 5.020 1.00 93.56 97 GLY A O 1
ATOM 806 N N . ASP A 1 98 ? 13.256 2.617 5.206 1.00 92.88 98 ASP A N 1
ATOM 807 C CA . ASP A 1 98 ? 13.315 1.620 4.128 1.00 92.88 98 ASP A CA 1
ATOM 808 C C . ASP A 1 98 ? 12.433 0.410 4.505 1.00 92.88 98 ASP A C 1
ATOM 810 O O . ASP A 1 98 ? 12.558 -0.133 5.614 1.00 92.88 98 ASP A O 1
ATOM 814 N N . SER A 1 99 ? 11.511 0.009 3.623 1.00 94.81 99 SER A N 1
ATOM 815 C CA . SER A 1 99 ? 10.588 -1.114 3.855 1.00 94.81 99 SER A CA 1
ATOM 816 C C . SER A 1 99 ? 11.342 -2.426 4.076 1.00 94.81 99 SER A C 1
ATOM 818 O O . SER A 1 99 ? 10.947 -3.214 4.936 1.00 94.81 99 SER A O 1
ATOM 820 N N . ARG A 1 100 ? 12.527 -2.585 3.468 1.00 93.31 100 ARG A N 1
ATOM 821 C CA . ARG A 1 100 ? 13.436 -3.727 3.680 1.00 93.31 100 ARG A CA 1
ATOM 822 C C . ARG A 1 100 ? 13.950 -3.873 5.102 1.00 93.31 100 ARG A C 1
ATOM 824 O O . ARG A 1 100 ? 14.452 -4.930 5.465 1.00 93.31 100 ARG A O 1
ATOM 831 N N . LEU A 1 101 ? 13.825 -2.833 5.922 1.00 94.31 101 LEU A N 1
ATOM 832 C CA . LEU A 1 101 ? 14.199 -2.865 7.335 1.00 94.31 101 LEU A CA 1
ATOM 833 C C . LEU A 1 101 ? 12.972 -2.750 8.236 1.00 94.31 101 LEU A C 1
ATOM 835 O O . LEU A 1 101 ? 12.800 -3.529 9.172 1.00 94.31 101 LEU A O 1
ATOM 839 N N . THR A 1 102 ? 12.108 -1.777 7.957 1.00 95.56 102 THR A N 1
ATOM 840 C CA . THR A 1 102 ? 10.992 -1.423 8.841 1.00 95.56 102 THR A CA 1
ATOM 841 C C . THR A 1 102 ? 9.935 -2.517 8.925 1.00 95.56 102 THR A C 1
ATOM 843 O O . THR A 1 102 ? 9.423 -2.767 10.013 1.00 95.56 102 THR A O 1
ATOM 846 N N . LEU A 1 103 ? 9.669 -3.241 7.834 1.00 96.25 103 LEU A N 1
ATOM 847 C CA . LEU A 1 103 ? 8.726 -4.364 7.822 1.00 96.25 103 LEU A CA 1
ATOM 848 C C . LEU A 1 103 ? 9.176 -5.565 8.670 1.00 96.25 103 LEU A C 1
ATOM 850 O O . LEU A 1 103 ? 8.352 -6.407 9.034 1.00 96.25 103 LEU A O 1
ATOM 854 N N . HIS A 1 104 ? 10.462 -5.646 9.016 1.00 95.31 104 HIS A N 1
ATOM 855 C CA . HIS A 1 104 ? 11.033 -6.715 9.844 1.00 95.31 104 HIS A CA 1
ATOM 856 C C . HIS A 1 104 ? 11.226 -6.302 11.306 1.00 95.31 104 HIS A C 1
ATOM 858 O O . HIS A 1 104 ? 11.737 -7.087 12.104 1.00 95.31 104 HIS A O 1
ATOM 864 N N . HIS A 1 105 ? 10.825 -5.083 11.679 1.00 94.25 105 HIS A N 1
ATOM 865 C CA . HIS A 1 105 ? 10.957 -4.618 13.053 1.00 94.25 105 HIS A CA 1
ATOM 866 C C . HIS A 1 105 ? 10.070 -5.458 14.000 1.00 94.25 105 HIS A C 1
ATOM 868 O O . HIS A 1 105 ? 8.907 -5.706 13.677 1.00 94.25 105 HIS A O 1
ATOM 874 N N . PRO A 1 106 ? 10.571 -5.900 15.171 1.00 90.75 106 PRO A N 1
ATOM 875 C CA . PRO A 1 106 ? 9.793 -6.738 16.089 1.00 90.75 106 PRO A CA 1
ATOM 876 C C . PRO A 1 106 ? 8.605 -5.993 16.713 1.00 90.75 106 PRO A C 1
ATOM 878 O O . PRO A 1 106 ? 7.561 -6.590 16.952 1.00 90.75 106 PRO A O 1
ATOM 881 N N . ASP A 1 107 ? 8.748 -4.684 16.923 1.00 91.81 107 ASP A N 1
ATOM 882 C CA . ASP A 1 107 ? 7.742 -3.844 17.588 1.00 91.81 107 ASP A CA 1
ATOM 883 C C . ASP A 1 107 ? 6.822 -3.119 16.594 1.00 91.81 107 ASP A C 1
ATOM 885 O O . ASP A 1 107 ? 6.546 -1.924 16.730 1.00 91.81 107 ASP A O 1
ATOM 889 N N . LEU A 1 108 ? 6.396 -3.812 15.538 1.00 95.12 108 LEU A N 1
ATOM 890 C CA . LEU A 1 108 ? 5.440 -3.240 14.596 1.00 95.12 108 LEU A CA 1
ATOM 891 C C . LEU A 1 108 ? 4.080 -2.992 15.275 1.00 95.12 108 LEU A C 1
ATOM 893 O O . LEU A 1 108 ? 3.652 -3.791 16.112 1.00 95.12 108 LEU A O 1
ATOM 897 N N . PRO A 1 109 ? 3.391 -1.888 14.933 1.00 96.69 109 PRO A N 1
ATOM 898 C CA . PRO A 1 109 ? 2.120 -1.538 15.551 1.00 96.69 109 PRO A CA 1
ATOM 899 C C . PRO A 1 109 ? 1.056 -2.609 15.294 1.00 96.69 109 PRO A C 1
ATOM 901 O O . PRO A 1 109 ? 0.938 -3.160 14.199 1.00 96.69 109 PRO A O 1
ATOM 904 N N . VAL A 1 110 ? 0.252 -2.863 16.324 1.00 97.88 110 VAL A N 1
ATOM 905 C CA . VAL A 1 110 ? -0.888 -3.782 16.298 1.00 97.88 110 VAL A CA 1
ATOM 906 C C . VAL A 1 110 ? -2.150 -2.966 16.516 1.00 97.88 110 VAL A C 1
ATOM 908 O O . VAL A 1 110 ? -2.228 -2.165 17.450 1.00 97.88 110 VAL A O 1
ATOM 911 N N . TRP A 1 111 ? -3.157 -3.180 15.676 1.00 98.25 111 TRP A N 1
ATOM 912 C CA . TRP A 1 111 ? -4.423 -2.475 15.808 1.00 98.25 111 TRP A CA 1
ATOM 913 C C . TRP A 1 111 ? -5.363 -3.243 16.729 1.00 98.25 111 TRP A C 1
ATOM 915 O O . TRP A 1 111 ? -5.664 -4.403 16.470 1.00 98.25 111 TRP A O 1
ATOM 925 N N . SER A 1 112 ? -5.858 -2.603 17.788 1.00 97.94 112 SER A N 1
ATOM 926 C CA . SER A 1 112 ? -6.966 -3.137 18.585 1.00 97.94 112 SER A CA 1
ATOM 927 C C . SER A 1 112 ? -8.281 -2.549 18.079 1.00 97.94 112 SER A C 1
ATOM 929 O O . SER A 1 112 ? -8.503 -1.337 18.160 1.00 97.94 112 SER A O 1
ATOM 931 N N . HIS A 1 113 ? -9.146 -3.401 17.529 1.00 96.94 113 HIS A N 1
ATOM 932 C CA . HIS A 1 113 ? -10.409 -2.980 16.939 1.00 96.94 113 HIS A CA 1
ATOM 933 C C . HIS A 1 113 ? -11.325 -2.354 18.014 1.00 96.94 113 HIS A C 1
ATOM 935 O O . HIS A 1 113 ? -11.726 -3.063 18.942 1.00 96.94 113 HIS A O 1
ATOM 941 N N . PRO A 1 114 ? -11.767 -1.086 17.877 1.00 95.75 114 PRO A N 1
ATOM 942 C CA . PRO A 1 114 ? -12.433 -0.353 18.962 1.00 95.75 114 PRO A CA 1
ATOM 943 C C . PRO A 1 114 ? -13.701 -1.008 19.528 1.00 95.75 114 PRO A C 1
ATOM 945 O O . PRO A 1 114 ? -13.952 -0.914 20.725 1.00 95.75 114 PR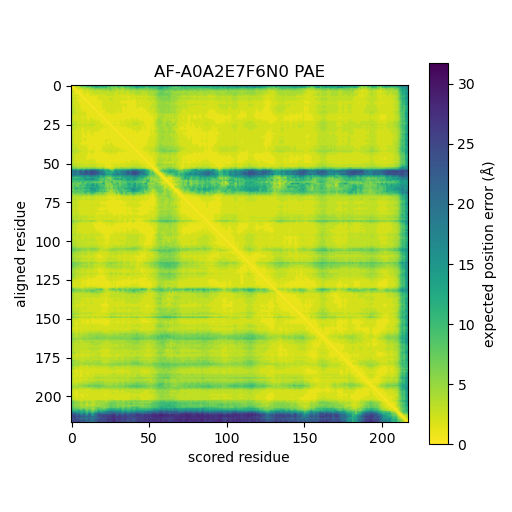O A O 1
ATOM 948 N N . ASN A 1 115 ? -14.485 -1.698 18.692 1.00 93.00 115 ASN A N 1
ATOM 949 C CA . ASN A 1 115 ? -15.703 -2.376 19.157 1.00 93.00 115 ASN A CA 1
ATOM 950 C C . ASN A 1 115 ? -15.483 -3.769 19.758 1.00 93.00 115 ASN A C 1
ATOM 952 O O . ASN A 1 115 ? -16.231 -4.161 20.647 1.00 93.00 115 ASN A O 1
ATOM 956 N N . THR A 1 116 ? -14.542 -4.558 19.232 1.00 95.06 116 THR A N 1
ATOM 957 C CA . THR A 1 116 ? -14.419 -5.984 19.584 1.00 95.06 116 THR A CA 1
ATOM 958 C C . THR A 1 116 ? -13.238 -6.254 20.508 1.00 95.06 116 THR A C 1
ATOM 960 O O . THR A 1 116 ? -13.202 -7.298 21.149 1.00 95.06 116 THR A O 1
ATOM 963 N N . GLY A 1 117 ? -12.268 -5.338 20.575 1.00 95.69 117 GLY A N 1
ATOM 964 C CA . GLY A 1 117 ? -11.002 -5.528 21.278 1.00 95.69 117 GLY A CA 1
ATOM 965 C C . GLY A 1 117 ? -10.027 -6.470 20.565 1.00 95.69 117 GLY A C 1
ATOM 966 O O . GLY A 1 117 ? -8.906 -6.633 21.040 1.00 95.69 117 GLY A O 1
ATOM 967 N N . ASN A 1 118 ? -10.414 -7.068 19.430 1.00 96.25 118 ASN A N 1
ATOM 968 C CA . ASN A 1 118 ? -9.551 -7.977 18.679 1.00 96.25 118 ASN A CA 1
ATOM 969 C C . ASN A 1 118 ? -8.303 -7.243 18.187 1.00 96.25 118 ASN A C 1
ATOM 971 O O . ASN A 1 118 ? -8.403 -6.157 17.615 1.00 96.25 118 ASN A O 1
ATOM 975 N N . CYS A 1 119 ? -7.145 -7.864 18.382 1.00 97.38 119 CYS A N 1
ATOM 976 C CA . CYS A 1 119 ? -5.879 -7.371 17.866 1.00 97.38 119 CYS A CA 1
ATOM 977 C C . CYS A 1 119 ? -5.654 -7.892 16.444 1.00 97.38 119 CYS A C 1
ATOM 979 O O . CYS A 1 119 ? -5.798 -9.088 16.206 1.00 97.38 119 CYS A O 1
ATOM 981 N N . VAL A 1 120 ? -5.280 -7.001 15.530 1.00 97.38 120 VAL A N 1
ATOM 982 C CA . VAL A 1 120 ? -4.934 -7.307 14.141 1.00 97.38 120 VAL A CA 1
ATOM 983 C C . VAL A 1 120 ? -3.485 -6.908 13.925 1.00 97.38 120 VAL A C 1
ATOM 985 O O . VAL A 1 120 ? -3.123 -5.737 14.087 1.00 97.38 120 VAL A O 1
ATOM 988 N N . GLN A 1 121 ? -2.649 -7.884 13.579 1.00 96.88 121 GLN A N 1
ATOM 989 C CA . GLN A 1 121 ? -1.298 -7.596 13.114 1.00 96.88 121 GLN A CA 1
ATOM 990 C C . GLN A 1 121 ? -1.343 -7.146 11.653 1.00 96.88 121 GLN A C 1
ATOM 992 O O . GLN A 1 121 ? -2.170 -7.621 10.880 1.00 96.88 121 GLN A O 1
ATOM 997 N N . LEU A 1 122 ? -0.414 -6.288 11.230 1.00 95.44 122 LEU A N 1
ATOM 998 C CA . LEU A 1 122 ? -0.342 -5.850 9.827 1.00 95.44 122 LEU A CA 1
ATOM 999 C C . LEU A 1 122 ? -0.201 -7.016 8.825 1.00 95.44 122 LEU A C 1
ATOM 1001 O O . LEU A 1 122 ? -0.649 -6.913 7.691 1.00 95.44 122 LEU A O 1
ATOM 1005 N N . THR A 1 123 ? 0.384 -8.143 9.246 1.00 95.75 123 THR A N 1
ATOM 1006 C CA . THR A 1 123 ? 0.534 -9.372 8.439 1.00 95.75 123 THR A CA 1
ATOM 1007 C C . THR A 1 123 ? -0.752 -10.187 8.322 1.00 95.75 123 THR A C 1
ATOM 1009 O O . THR A 1 123 ? -0.765 -11.251 7.709 1.00 95.75 123 THR A O 1
ATOM 1012 N N . GLU A 1 124 ? -1.811 -9.719 8.971 1.00 96.44 124 GLU A N 1
ATOM 1013 C CA . GLU A 1 124 ? -3.159 -10.278 8.956 1.00 96.44 124 GLU A CA 1
ATOM 1014 C C . GLU A 1 124 ? -4.160 -9.258 8.392 1.00 96.44 124 GLU A C 1
ATOM 1016 O O . GLU A 1 124 ? -5.366 -9.490 8.456 1.00 96.44 124 GLU A O 1
ATOM 1021 N N . ALA A 1 125 ? -3.670 -8.132 7.854 1.00 97.56 125 ALA A N 1
ATOM 1022 C CA . ALA A 1 125 ? -4.506 -7.075 7.309 1.00 97.56 125 ALA A CA 1
ATOM 1023 C C . ALA A 1 125 ? -5.396 -7.585 6.165 1.00 97.56 125 ALA A C 1
ATOM 1025 O O . ALA A 1 125 ? -5.020 -8.463 5.379 1.00 97.56 125 ALA A O 1
ATOM 1026 N N . ASP A 1 126 ? -6.584 -6.992 6.053 1.00 97.75 126 ASP A N 1
ATOM 1027 C CA . ASP A 1 126 ? -7.582 -7.373 5.054 1.00 97.75 126 ASP A CA 1
ATOM 1028 C C . ASP A 1 126 ? -7.125 -7.043 3.632 1.00 97.75 126 ASP A C 1
ATOM 1030 O O . ASP A 1 126 ? -7.465 -7.767 2.693 1.00 97.75 126 ASP A O 1
ATOM 1034 N N . LEU A 1 127 ? -6.370 -5.951 3.478 1.00 98.25 127 LEU A N 1
ATOM 1035 C CA . LEU A 1 127 ? -5.822 -5.488 2.211 1.00 98.25 127 LEU A CA 1
ATOM 1036 C C . LEU A 1 127 ? -4.397 -4.959 2.393 1.00 98.25 127 LEU A C 1
ATOM 1038 O O . LEU A 1 127 ? -4.121 -4.158 3.285 1.00 98.25 127 LEU A O 1
ATOM 1042 N N . VAL A 1 128 ? -3.506 -5.360 1.495 1.00 98.44 128 VAL A N 1
ATOM 1043 C CA . VAL A 1 128 ? -2.162 -4.798 1.354 1.00 98.44 128 VAL A CA 1
ATOM 1044 C C . VAL A 1 128 ? -2.040 -4.156 -0.019 1.00 98.44 128 VAL A C 1
ATOM 1046 O O . VAL A 1 128 ? -2.450 -4.755 -1.012 1.00 98.44 128 VAL A O 1
ATOM 1049 N N . PHE A 1 129 ? -1.438 -2.975 -0.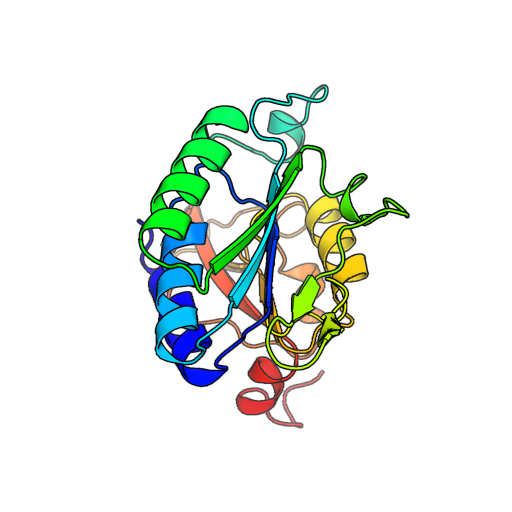087 1.00 98.44 129 PHE A N 1
ATOM 1050 C CA . PHE A 1 129 ? -1.039 -2.346 -1.334 1.00 98.44 129 PHE A CA 1
ATOM 1051 C C . PHE A 1 129 ? 0.459 -2.026 -1.344 1.00 98.44 129 PHE A C 1
ATOM 1053 O O . PHE A 1 129 ? 0.949 -1.289 -0.492 1.00 98.44 129 PHE A O 1
ATOM 1060 N N . ILE A 1 130 ? 1.186 -2.600 -2.301 1.00 97.94 130 ILE A N 1
ATOM 1061 C CA . ILE A 1 130 ? 2.631 -2.429 -2.474 1.00 97.94 130 ILE A CA 1
ATOM 1062 C C . ILE A 1 130 ? 2.878 -1.488 -3.663 1.00 97.94 130 ILE A C 1
ATOM 1064 O O . ILE A 1 130 ? 2.655 -1.881 -4.805 1.00 97.94 130 ILE A O 1
ATOM 1068 N N . ASP A 1 131 ? 3.330 -0.263 -3.387 1.00 94.44 131 ASP A N 1
ATOM 1069 C CA . ASP A 1 131 ? 3.747 0.778 -4.353 1.00 94.44 131 ASP A CA 1
ATOM 1070 C C . ASP A 1 131 ? 4.941 1.585 -3.791 1.00 94.44 131 ASP A C 1
ATOM 1072 O O . ASP A 1 131 ? 4.978 2.817 -3.808 1.00 94.44 131 ASP A O 1
ATOM 1076 N N . GLY A 1 132 ? 5.886 0.874 -3.170 1.00 85.62 132 GLY A N 1
ATOM 1077 C CA . GLY A 1 132 ? 7.067 1.456 -2.538 1.00 85.62 132 GLY A CA 1
ATOM 1078 C C . GLY A 1 132 ? 8.194 1.707 -3.538 1.00 85.62 132 GLY A C 1
ATOM 1079 O O . GLY A 1 132 ? 8.168 2.659 -4.316 1.00 85.62 132 GLY A O 1
ATOM 1080 N N . GLY A 1 133 ? 9.229 0.869 -3.461 1.00 85.81 133 GLY A N 1
ATOM 1081 C CA . GLY A 1 133 ? 10.348 0.882 -4.401 1.00 85.81 133 GLY A CA 1
ATOM 1082 C C . GLY A 1 133 ? 10.058 0.071 -5.663 1.00 85.81 133 GLY A C 1
ATOM 1083 O O . GLY A 1 133 ? 9.253 -0.856 -5.644 1.00 85.81 133 GLY A O 1
ATOM 1084 N N . HIS A 1 134 ? 10.748 0.404 -6.754 1.00 89.38 134 HIS A N 1
ATOM 1085 C CA . HIS A 1 134 ? 10.550 -0.255 -8.043 1.00 89.38 134 HIS A CA 1
ATOM 1086 C C . HIS A 1 134 ? 11.477 -1.452 -8.260 1.00 89.38 134 HIS A C 1
ATOM 1088 O O . HIS A 1 134 ? 11.244 -2.209 -9.197 1.00 89.38 134 HIS A O 1
ATOM 1094 N N . SER A 1 135 ? 12.554 -1.621 -7.485 1.00 93.62 135 SER A N 1
ATOM 1095 C CA . SER A 1 135 ? 13.494 -2.727 -7.706 1.00 93.62 135 SER A CA 1
ATOM 1096 C C . SER A 1 135 ? 12.879 -4.082 -7.340 1.00 93.62 135 SER A C 1
ATOM 1098 O O . SER A 1 135 ? 12.159 -4.195 -6.349 1.00 93.62 135 SER A O 1
ATOM 1100 N N . VAL A 1 136 ? 13.195 -5.128 -8.113 1.00 93.69 136 VAL A N 1
ATOM 1101 C CA . VAL A 1 136 ? 12.710 -6.498 -7.845 1.00 93.69 136 VAL A CA 1
ATOM 1102 C C . VAL A 1 136 ? 13.059 -6.940 -6.421 1.00 93.69 136 VAL A C 1
ATOM 1104 O O . VAL A 1 136 ? 12.215 -7.519 -5.753 1.00 93.69 136 VAL A O 1
ATOM 1107 N N . GLU A 1 137 ? 14.254 -6.603 -5.925 1.00 93.50 137 GLU A N 1
ATOM 1108 C CA . GLU A 1 137 ? 14.683 -6.925 -4.555 1.00 93.50 137 GLU A CA 1
ATOM 1109 C C . GLU A 1 137 ? 13.751 -6.317 -3.493 1.00 93.50 137 GLU A C 1
ATOM 1111 O O . GLU A 1 137 ? 13.329 -7.008 -2.565 1.00 93.50 137 GLU A O 1
ATOM 1116 N N . THR A 1 138 ? 13.409 -5.032 -3.626 1.00 94.00 138 THR A N 1
ATOM 1117 C CA . THR A 1 138 ? 12.512 -4.345 -2.686 1.00 94.00 138 THR A CA 1
ATOM 1118 C C . THR A 1 138 ? 11.096 -4.909 -2.772 1.00 94.00 138 THR A C 1
ATOM 1120 O O . THR A 1 138 ? 10.496 -5.227 -1.746 1.00 94.00 138 THR A O 1
ATOM 1123 N N . VAL A 1 139 ? 10.589 -5.120 -3.989 1.00 95.06 139 VAL A N 1
ATOM 1124 C CA . VAL A 1 139 ? 9.258 -5.696 -4.222 1.00 95.06 139 VAL A CA 1
ATOM 1125 C C . VAL A 1 139 ? 9.151 -7.121 -3.659 1.00 95.06 139 VAL A C 1
ATOM 1127 O O . VAL A 1 139 ? 8.156 -7.446 -3.008 1.00 95.06 139 VAL A O 1
ATOM 1130 N N . GLU A 1 140 ? 10.169 -7.963 -3.863 1.00 95.50 140 GLU A N 1
ATOM 1131 C CA . GLU A 1 140 ? 10.235 -9.324 -3.313 1.00 95.50 140 GLU A CA 1
ATOM 1132 C C . GLU A 1 140 ? 10.281 -9.316 -1.785 1.00 95.50 140 GLU A C 1
ATOM 1134 O O . GLU A 1 140 ? 9.511 -10.044 -1.160 1.00 95.50 140 GLU A O 1
ATOM 1139 N N . ASN A 1 141 ? 11.105 -8.458 -1.176 1.00 96.25 141 ASN A N 1
ATOM 1140 C CA . ASN A 1 141 ? 11.156 -8.317 0.278 1.00 96.25 141 ASN A CA 1
ATOM 1141 C C . ASN A 1 141 ? 9.783 -7.962 0.873 1.00 96.25 141 ASN A C 1
ATOM 1143 O O . ASN A 1 141 ? 9.342 -8.571 1.854 1.00 96.25 141 ASN A O 1
ATOM 1147 N N . ASP A 1 142 ? 9.124 -6.957 0.294 1.00 97.06 142 ASP A N 1
ATOM 1148 C CA . ASP A 1 142 ? 7.867 -6.429 0.818 1.00 97.06 142 ASP A CA 1
ATOM 1149 C C . ASP A 1 142 ? 6.749 -7.465 0.672 1.00 97.06 142 ASP A C 1
ATOM 1151 O O . ASP A 1 142 ? 5.992 -7.716 1.618 1.00 97.06 142 ASP A O 1
ATOM 1155 N N . PHE A 1 143 ? 6.698 -8.141 -0.480 1.00 96.31 143 PHE A N 1
ATOM 1156 C CA . PHE A 1 143 ? 5.789 -9.257 -0.698 1.00 96.31 143 PHE A CA 1
ATOM 1157 C C . PHE A 1 143 ? 6.061 -10.407 0.271 1.00 96.31 143 PHE A C 1
ATOM 1159 O O . PHE A 1 143 ? 5.126 -10.882 0.907 1.00 96.31 143 PHE A O 1
ATOM 1166 N N . ASP A 1 144 ? 7.309 -10.845 0.450 1.00 96.12 144 ASP A N 1
ATOM 1167 C CA . ASP A 1 144 ? 7.617 -11.991 1.309 1.00 96.12 144 ASP A CA 1
ATOM 1168 C C . ASP A 1 144 ? 7.201 -11.769 2.762 1.00 96.12 144 ASP A C 1
ATOM 1170 O O . ASP A 1 144 ? 6.745 -12.703 3.433 1.00 96.12 144 ASP A O 1
ATOM 1174 N N . ARG A 1 145 ? 7.286 -10.525 3.245 1.00 96.25 145 ARG A N 1
ATOM 1175 C CA . ARG A 1 145 ? 6.786 -10.184 4.576 1.00 96.25 145 ARG A CA 1
ATOM 1176 C C . ARG A 1 145 ? 5.261 -10.260 4.663 1.00 96.25 145 ARG A C 1
ATOM 1178 O O . ARG A 1 145 ? 4.740 -10.678 5.701 1.00 96.25 145 ARG A O 1
ATOM 1185 N N . LEU A 1 146 ? 4.566 -9.823 3.615 1.00 96.56 146 LEU A N 1
ATOM 1186 C CA . LEU A 1 146 ? 3.123 -9.565 3.607 1.00 96.56 146 LEU A CA 1
ATOM 1187 C C . LEU A 1 146 ? 2.301 -10.653 2.902 1.00 96.56 146 LEU A C 1
ATOM 1189 O O . LEU A 1 146 ? 1.077 -10.606 2.952 1.00 96.56 146 LEU A O 1
ATOM 1193 N N . ARG A 1 147 ? 2.935 -11.674 2.313 1.00 94.75 147 ARG A N 1
ATOM 1194 C CA . ARG A 1 147 ? 2.289 -12.755 1.540 1.00 94.75 147 ARG A CA 1
ATOM 1195 C C . ARG A 1 147 ? 1.260 -13.581 2.315 1.00 94.75 147 ARG A C 1
ATOM 1197 O O . ARG A 1 147 ? 0.510 -14.338 1.710 1.00 94.75 147 ARG A O 1
ATOM 1204 N N . GLY A 1 148 ? 1.254 -13.479 3.646 1.00 93.44 148 GLY A N 1
ATOM 1205 C CA . GLY A 1 148 ? 0.234 -14.085 4.505 1.00 93.44 148 GLY A CA 1
ATOM 1206 C C . GLY A 1 148 ? -1.116 -13.359 4.469 1.00 93.44 148 GLY A C 1
ATOM 1207 O O . GLY A 1 148 ? -2.132 -13.955 4.827 1.00 93.44 148 GLY A O 1
ATOM 1208 N N . CYS A 1 149 ? -1.149 -12.100 4.020 1.00 96.12 149 CYS A N 1
ATOM 1209 C CA . CYS A 1 149 ? -2.375 -11.323 3.886 1.00 96.12 149 CYS A CA 1
ATOM 1210 C C . CYS A 1 149 ? -3.250 -11.856 2.743 1.00 96.12 149 CYS A C 1
ATOM 1212 O O . CYS A 1 149 ? -2.766 -12.293 1.699 1.00 96.12 149 CYS A O 1
ATOM 1214 N N . LYS A 1 150 ? -4.573 -11.796 2.926 1.00 91.62 150 LYS A N 1
ATOM 1215 C CA . LYS A 1 150 ? -5.542 -12.448 2.023 1.00 91.62 150 LYS A CA 1
ATOM 1216 C C . LYS A 1 150 ? -5.702 -11.761 0.673 1.00 91.62 150 LYS A C 1
ATOM 1218 O O . LYS A 1 150 ? -6.074 -12.420 -0.299 1.00 91.62 150 LYS A O 1
ATOM 1223 N N . ASN A 1 151 ? -5.512 -10.446 0.643 1.00 96.31 151 ASN A N 1
ATOM 1224 C CA . ASN A 1 151 ? -5.662 -9.624 -0.546 1.00 96.31 151 ASN A CA 1
ATOM 1225 C C . ASN A 1 151 ? -4.454 -8.705 -0.641 1.00 96.31 151 ASN A C 1
ATOM 1227 O O . ASN A 1 151 ? -4.204 -7.907 0.263 1.00 96.31 151 ASN A O 1
ATOM 1231 N N . ILE A 1 152 ? -3.713 -8.828 -1.737 1.00 97.81 152 ILE A N 1
ATOM 1232 C CA . ILE A 1 152 ? -2.521 -8.025 -1.991 1.00 97.81 152 ILE A CA 1
ATOM 1233 C C . ILE A 1 152 ? -2.669 -7.422 -3.378 1.00 97.81 152 ILE A C 1
ATOM 1235 O O . ILE A 1 152 ? -2.944 -8.132 -4.345 1.00 97.81 152 ILE A O 1
ATOM 1239 N N . LEU A 1 153 ? -2.503 -6.111 -3.457 1.00 97.88 153 LEU A N 1
ATOM 1240 C CA . LEU A 1 153 ? -2.351 -5.363 -4.691 1.00 97.88 153 LEU A CA 1
ATOM 1241 C C . LEU A 1 153 ? -0.885 -4.961 -4.808 1.00 97.88 153 LEU A C 1
ATOM 1243 O O . LEU A 1 153 ? -0.287 -4.510 -3.832 1.00 97.88 153 LEU A O 1
ATOM 1247 N N . MET A 1 154 ? -0.312 -5.110 -5.991 1.00 97.69 154 MET A N 1
ATOM 1248 C CA . MET A 1 154 ? 1.048 -4.666 -6.284 1.00 97.69 154 MET A CA 1
ATOM 1249 C C . MET A 1 154 ? 0.993 -3.728 -7.482 1.00 97.69 154 MET A C 1
ATOM 1251 O O . MET A 1 154 ? 0.390 -4.077 -8.499 1.00 97.69 154 MET A O 1
ATOM 1255 N N . ASP A 1 155 ? 1.561 -2.532 -7.350 1.00 96.56 155 ASP A N 1
ATOM 1256 C CA . ASP A 1 155 ? 1.804 -1.654 -8.495 1.00 96.56 155 ASP A CA 1
ATOM 1257 C C . ASP A 1 155 ? 2.991 -2.195 -9.319 1.00 96.56 155 ASP A C 1
ATOM 1259 O O . ASP A 1 155 ? 3.525 -3.280 -9.057 1.00 96.56 155 ASP A O 1
ATOM 1263 N N . ASP A 1 156 ? 3.394 -1.451 -10.344 1.00 95.69 156 ASP A N 1
ATOM 1264 C CA . ASP A 1 156 ? 4.606 -1.726 -11.121 1.00 95.69 156 ASP A CA 1
ATOM 1265 C C . ASP A 1 156 ? 4.605 -3.077 -11.858 1.00 95.69 156 ASP A C 1
ATOM 1267 O O . ASP A 1 156 ? 5.657 -3.679 -12.087 1.00 95.69 156 ASP A O 1
ATOM 1271 N N . TYR A 1 157 ? 3.431 -3.560 -12.282 1.00 97.19 157 TYR A N 1
ATOM 1272 C CA . TYR A 1 157 ? 3.360 -4.614 -13.294 1.00 97.19 157 TYR A CA 1
ATOM 1273 C C . TYR A 1 157 ? 3.527 -3.989 -14.679 1.00 97.19 157 TYR A C 1
ATOM 1275 O O . TYR A 1 157 ? 2.640 -3.284 -15.172 1.00 97.19 157 TYR A O 1
ATOM 1283 N N . TYR A 1 158 ? 4.667 -4.235 -15.319 1.00 97.50 158 TYR A N 1
ATOM 1284 C CA . TYR A 1 158 ? 5.018 -3.586 -16.575 1.00 97.50 158 TYR A CA 1
ATOM 1285 C C . TYR A 1 158 ? 4.655 -4.422 -17.800 1.00 97.50 158 TYR A C 1
ATOM 1287 O O . TYR A 1 158 ? 4.892 -5.628 -17.844 1.00 97.50 158 TYR A O 1
ATOM 1295 N N . THR A 1 159 ? 4.128 -3.775 -18.841 1.00 96.50 159 THR A N 1
ATOM 1296 C CA . THR A 1 159 ? 3.920 -4.397 -20.157 1.00 96.50 159 THR A CA 1
ATOM 1297 C C . THR A 1 159 ? 4.460 -3.521 -21.293 1.00 96.50 159 THR A C 1
ATOM 1299 O O . THR A 1 159 ? 4.521 -2.291 -21.163 1.00 96.50 159 THR A O 1
ATOM 1302 N N . PRO A 1 160 ? 4.868 -4.110 -22.436 1.00 96.94 160 PRO A N 1
ATOM 1303 C CA . PRO A 1 160 ? 5.344 -3.332 -23.572 1.00 96.94 160 PRO A CA 1
ATOM 1304 C C . PRO A 1 160 ? 4.267 -2.403 -24.137 1.00 96.94 160 PRO A C 1
ATOM 1306 O O . PRO A 1 160 ? 3.113 -2.793 -24.317 1.00 96.94 160 PRO A O 1
ATOM 1309 N N . CYS A 1 161 ? 4.648 -1.175 -24.491 1.00 94.75 161 CYS A N 1
ATOM 1310 C CA . CYS A 1 161 ? 3.765 -0.291 -25.249 1.00 94.75 161 CYS A CA 1
ATOM 1311 C C . CYS A 1 161 ? 3.758 -0.650 -26.746 1.00 94.75 161 CYS A C 1
ATOM 1313 O O . CYS A 1 161 ? 4.534 -1.480 -27.217 1.00 94.75 161 CYS A O 1
ATOM 1315 N N . ASN A 1 162 ? 2.929 0.034 -27.539 1.00 93.81 162 ASN A N 1
ATOM 1316 C CA . ASN A 1 162 ? 2.837 -0.173 -28.994 1.00 93.81 162 ASN A CA 1
ATOM 1317 C C . ASN A 1 162 ? 4.153 0.053 -29.769 1.00 93.81 162 ASN A C 1
ATOM 1319 O O . ASN A 1 162 ? 4.269 -0.378 -30.911 1.00 93.81 162 ASN A O 1
ATOM 1323 N N . ARG A 1 163 ? 5.141 0.723 -29.163 1.00 94.00 163 ARG A N 1
ATOM 1324 C CA . ARG A 1 163 ? 6.492 0.910 -29.719 1.00 94.00 163 ARG A CA 1
ATOM 1325 C C . ARG A 1 163 ? 7.459 -0.225 -29.356 1.00 94.00 163 ARG A C 1
ATOM 1327 O O . ARG A 1 163 ? 8.632 -0.132 -29.696 1.00 94.00 163 ARG A O 1
ATOM 1334 N N . GLY A 1 164 ? 7.004 -1.244 -28.625 1.00 93.75 164 GLY A N 1
ATOM 1335 C CA . GLY A 1 164 ? 7.841 -2.335 -28.114 1.00 93.75 164 GLY A CA 1
ATOM 1336 C C . GLY A 1 164 ? 8.748 -1.943 -26.942 1.00 93.75 164 GLY A C 1
ATOM 1337 O O . GLY A 1 164 ? 9.583 -2.741 -26.535 1.00 93.75 164 GLY A O 1
ATOM 1338 N N . LEU A 1 165 ? 8.604 -0.730 -26.398 1.00 95.75 165 LEU A N 1
ATOM 1339 C CA . LEU A 1 165 ? 9.369 -0.268 -25.237 1.00 95.75 165 LEU A CA 1
ATOM 1340 C C . LEU A 1 165 ? 8.714 -0.761 -23.945 1.00 95.75 165 LEU A C 1
ATOM 1342 O O . LEU A 1 165 ? 7.487 -0.731 -23.839 1.00 95.75 165 LEU A O 1
ATOM 1346 N N . CYS A 1 166 ? 9.531 -1.163 -22.975 1.00 95.88 166 CYS A N 1
ATOM 1347 C CA . CYS A 1 166 ? 9.128 -1.632 -21.652 1.00 95.88 166 CYS A CA 1
ATOM 1348 C C . CYS A 1 166 ? 10.281 -1.388 -20.663 1.00 95.88 166 CYS A C 1
ATOM 1350 O O . CYS A 1 166 ? 11.439 -1.504 -21.079 1.00 95.88 166 CYS A O 1
ATOM 1352 N N . PRO A 1 167 ? 10.008 -1.088 -19.381 1.00 95.00 167 PRO A N 1
ATOM 1353 C CA . PRO A 1 167 ? 11.010 -1.207 -18.327 1.00 95.00 167 PRO A CA 1
ATOM 1354 C C . PRO A 1 167 ? 11.662 -2.598 -18.306 1.00 95.00 167 PRO A C 1
ATOM 1356 O O . PRO A 1 167 ? 11.049 -3.588 -18.710 1.00 95.00 167 PRO A O 1
ATOM 1359 N N . ASP A 1 168 ? 12.912 -2.665 -17.844 1.00 95.31 168 ASP A N 1
ATOM 1360 C CA . ASP A 1 168 ? 13.650 -3.922 -17.681 1.00 95.31 168 ASP A CA 1
ATOM 1361 C C . ASP A 1 168 ? 13.057 -4.720 -16.509 1.00 95.31 168 ASP A C 1
ATOM 1363 O O . ASP A 1 168 ? 13.447 -4.536 -15.354 1.00 95.31 168 ASP A O 1
ATOM 1367 N N . VAL A 1 169 ? 12.103 -5.602 -16.818 1.00 95.81 169 VAL A N 1
ATOM 1368 C CA . VAL A 1 169 ? 11.366 -6.420 -15.837 1.00 95.81 169 VAL A CA 1
ATOM 1369 C C . VAL A 1 169 ? 12.239 -7.422 -15.078 1.00 95.81 169 VAL A C 1
ATOM 1371 O O . VAL A 1 169 ? 11.779 -8.039 -14.125 1.00 95.81 169 VAL A O 1
ATOM 1374 N N . THR A 1 170 ? 13.503 -7.597 -15.483 1.00 94.69 170 THR A N 1
ATOM 1375 C CA . THR A 1 170 ? 14.482 -8.397 -14.726 1.00 94.69 170 THR A CA 1
ATOM 1376 C C . THR A 1 170 ? 15.105 -7.622 -13.565 1.00 94.69 170 THR A C 1
ATOM 1378 O O . THR A 1 170 ? 15.791 -8.203 -12.728 1.00 94.69 170 THR A O 1
ATOM 1381 N N . LYS A 1 171 ? 14.891 -6.303 -13.523 1.00 94.25 171 LYS A N 1
ATOM 1382 C CA . LYS A 1 171 ? 15.422 -5.399 -12.498 1.00 94.25 171 LYS A CA 1
ATOM 1383 C C . LYS A 1 171 ? 14.334 -4.647 -11.754 1.00 94.25 171 LYS A C 1
ATOM 1385 O O . LYS A 1 171 ? 14.543 -4.318 -10.589 1.00 94.25 171 LYS A O 1
ATOM 1390 N N . PHE A 1 172 ? 13.209 -4.370 -12.414 1.00 95.19 172 PHE A N 1
ATOM 1391 C CA . PHE A 1 172 ? 12.147 -3.536 -11.868 1.00 95.19 172 PHE A CA 1
ATOM 1392 C C . PHE A 1 172 ? 10.761 -4.165 -11.993 1.00 95.19 172 PHE A C 1
ATOM 1394 O O . PHE A 1 172 ? 10.465 -4.861 -12.962 1.00 95.19 172 PHE A O 1
ATOM 1401 N N . GLY A 1 173 ? 9.896 -3.815 -11.048 1.00 95.88 173 GLY A N 1
ATOM 1402 C CA . GLY A 1 173 ? 8.496 -4.201 -11.019 1.00 95.88 173 GLY A CA 1
ATOM 1403 C C . GLY A 1 173 ? 8.245 -5.570 -10.407 1.00 95.88 173 GLY A C 1
ATOM 1404 O O . GLY A 1 173 ? 9.150 -6.264 -9.945 1.00 95.88 173 GLY A O 1
ATOM 1405 N N . CYS A 1 174 ? 6.975 -5.958 -10.410 1.00 96.88 174 CYS A N 1
ATOM 1406 C CA . CYS A 1 174 ? 6.515 -7.200 -9.793 1.00 96.88 174 CYS A CA 1
ATOM 1407 C C . CYS A 1 174 ? 6.365 -8.367 -10.784 1.00 96.88 174 CYS A C 1
ATOM 1409 O O . CYS A 1 174 ? 6.009 -9.467 -10.369 1.00 96.88 174 CYS A O 1
ATOM 1411 N N . ASN A 1 175 ? 6.654 -8.166 -12.077 1.00 97.12 175 ASN A N 1
ATOM 1412 C CA . ASN A 1 175 ? 6.423 -9.144 -13.149 1.00 97.12 175 ASN A CA 1
ATOM 1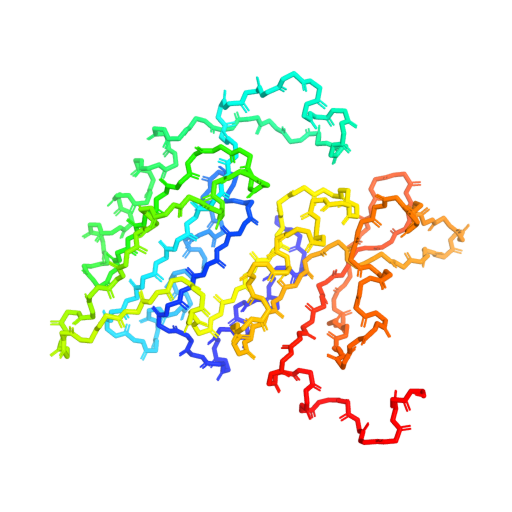413 C C . ASN A 1 175 ? 6.955 -10.553 -12.833 1.00 97.12 175 ASN A C 1
ATOM 1415 O O . ASN A 1 175 ? 6.183 -11.508 -12.814 1.00 97.12 175 ASN A O 1
ATOM 1419 N N . GLN A 1 176 ? 8.255 -10.681 -12.543 1.00 94.44 176 GLN A N 1
ATOM 1420 C CA . GLN A 1 176 ? 8.880 -11.985 -12.272 1.00 94.44 176 GLN A CA 1
ATOM 1421 C C . GLN A 1 176 ? 8.376 -12.637 -10.982 1.00 94.44 176 GLN A C 1
ATOM 1423 O O . GLN A 1 176 ? 8.423 -13.860 -10.840 1.00 94.44 176 GLN A O 1
ATOM 1428 N N . LEU A 1 177 ? 7.933 -11.826 -10.022 1.00 93.75 177 LEU A N 1
ATOM 1429 C CA . LEU A 1 177 ? 7.388 -12.309 -8.763 1.00 93.75 177 LEU A CA 1
ATOM 1430 C C . LEU A 1 177 ? 6.010 -12.923 -8.993 1.00 93.75 177 LEU A C 1
ATOM 1432 O O . LEU A 1 177 ? 5.773 -14.063 -8.594 1.00 93.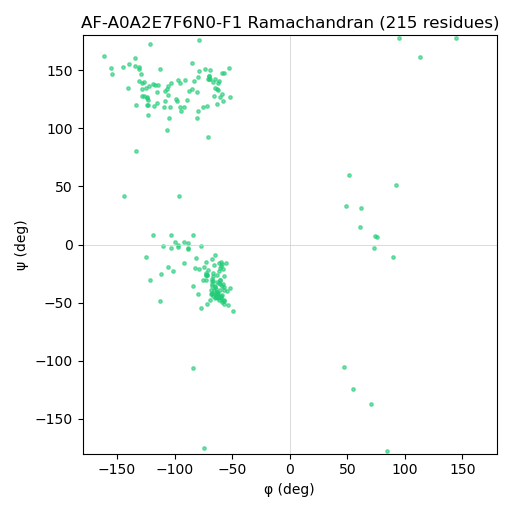75 177 LEU A O 1
ATOM 1436 N N . VAL A 1 178 ? 5.114 -12.191 -9.658 1.00 93.75 178 VAL A N 1
ATOM 1437 C CA . VAL A 1 178 ? 3.718 -12.617 -9.796 1.00 93.75 178 VAL A CA 1
ATOM 1438 C C . VAL A 1 178 ? 3.538 -13.781 -10.761 1.00 93.75 178 VAL A C 1
ATOM 1440 O O . VAL A 1 178 ? 2.623 -14.567 -10.567 1.00 93.75 178 VAL A O 1
ATOM 1443 N N . GLU A 1 179 ? 4.444 -13.990 -11.720 1.00 91.62 179 GLU A N 1
ATOM 1444 C CA . GLU A 1 179 ? 4.440 -15.187 -12.582 1.00 91.62 179 GLU A CA 1
ATOM 1445 C C . GLU A 1 179 ? 4.536 -16.510 -11.799 1.00 91.62 179 GLU A C 1
ATOM 1447 O O . GLU A 1 179 ? 4.141 -17.559 -12.302 1.00 91.62 179 GLU A O 1
ATOM 1452 N N . LYS A 1 180 ? 5.029 -16.473 -10.555 1.00 89.50 180 LYS A N 1
ATOM 1453 C CA . LYS A 1 180 ? 5.197 -17.654 -9.694 1.00 89.50 180 LYS A CA 1
ATOM 1454 C C . LYS A 1 180 ? 3.955 -17.972 -8.854 1.00 89.50 180 LYS A C 1
ATOM 1456 O O . LYS A 1 180 ? 3.967 -18.952 -8.110 1.00 89.50 180 LYS A O 1
ATOM 1461 N N . VAL A 1 181 ? 2.913 -17.141 -8.910 1.00 89.38 181 VAL A N 1
ATOM 1462 C CA . VAL A 1 181 ? 1.710 -17.259 -8.073 1.00 89.38 181 VAL A CA 1
ATOM 1463 C C . VAL A 1 181 ? 0.437 -16.960 -8.876 1.00 89.38 181 VAL A C 1
ATOM 1465 O O . VAL A 1 181 ? 0.486 -16.223 -9.861 1.00 89.38 181 VAL A O 1
ATOM 1468 N N . PRO A 1 182 ? -0.736 -17.485 -8.473 1.00 91.44 182 PRO A N 1
ATOM 1469 C CA . PRO A 1 182 ? -2.001 -17.073 -9.072 1.00 91.44 182 PRO A CA 1
ATOM 1470 C C . PRO A 1 182 ? -2.202 -15.563 -8.924 1.00 91.44 182 PRO A C 1
ATOM 1472 O O . PRO A 1 182 ? -2.177 -15.029 -7.811 1.00 91.44 182 PRO A O 1
ATOM 1475 N N . HIS A 1 183 ? -2.403 -14.880 -10.047 1.00 94.69 183 HIS A N 1
ATOM 1476 C CA . HIS A 1 183 ? -2.486 -13.427 -10.093 1.00 94.69 183 HIS A CA 1
ATOM 1477 C C . HIS A 1 183 ? -3.497 -12.950 -11.136 1.00 94.69 183 HIS A C 1
ATOM 1479 O O . HIS A 1 183 ? -3.736 -13.607 -12.145 1.00 94.69 183 HIS A O 1
ATOM 1485 N N . TRP A 1 184 ? -4.072 -11.772 -10.906 1.00 95.19 184 TRP A N 1
ATOM 1486 C CA . TRP A 1 184 ? -4.955 -11.096 -11.849 1.00 95.19 184 TRP A CA 1
ATOM 1487 C C . TRP A 1 184 ? -4.410 -9.707 -12.174 1.00 95.19 184 TRP A C 1
ATOM 1489 O O . TRP A 1 184 ? -4.392 -8.816 -11.326 1.00 95.19 184 TRP A O 1
ATOM 1499 N N . VAL A 1 185 ? -3.960 -9.513 -13.414 1.00 95.62 185 VAL A N 1
ATOM 1500 C CA . VAL A 1 185 ? -3.526 -8.197 -13.896 1.00 95.62 185 VAL A CA 1
ATOM 1501 C C . VAL A 1 185 ? -4.760 -7.332 -14.159 1.00 95.62 185 VAL A C 1
ATOM 1503 O O . VAL A 1 185 ? -5.594 -7.664 -15.006 1.00 95.62 185 VAL A O 1
ATOM 1506 N N . LEU A 1 186 ? -4.879 -6.212 -13.445 1.00 95.12 186 LEU A N 1
ATOM 1507 C CA . LEU A 1 186 ? -6.030 -5.322 -13.563 1.00 95.12 186 LEU A CA 1
ATOM 1508 C C . LEU A 1 186 ? -6.035 -4.593 -14.919 1.00 95.12 186 LEU A C 1
ATOM 1510 O O . LEU A 1 186 ? -4.972 -4.248 -15.443 1.00 95.12 186 LEU A O 1
ATOM 1514 N N . PRO A 1 187 ? -7.214 -4.330 -15.510 1.00 93.75 187 PRO A N 1
ATOM 1515 C CA . PRO A 1 187 ? -7.326 -3.908 -16.907 1.00 93.75 187 PRO A CA 1
ATOM 1516 C C . PRO A 1 187 ? -6.858 -2.475 -17.198 1.00 93.75 187 PRO A C 1
ATOM 1518 O O . PRO A 1 187 ? -6.492 -2.182 -18.340 1.00 93.75 187 PRO A O 1
ATOM 1521 N N . VAL A 1 188 ? -6.893 -1.560 -16.221 1.00 95.38 188 VAL A N 1
ATOM 1522 C CA . VAL A 1 188 ? -6.455 -0.173 -16.451 1.00 95.38 188 VAL A CA 1
ATOM 1523 C C . VAL A 1 188 ? -4.936 -0.084 -16.374 1.00 95.38 188 VAL A C 1
ATOM 1525 O O . VAL A 1 188 ? -4.312 -0.551 -15.422 1.00 95.38 188 VAL A O 1
ATOM 1528 N N . ARG A 1 189 ? -4.370 0.562 -17.392 1.00 94.94 189 ARG A N 1
ATOM 1529 C CA . ARG A 1 189 ? -2.939 0.738 -17.622 1.00 94.94 189 ARG A CA 1
ATOM 1530 C C . ARG A 1 189 ? -2.616 2.207 -17.843 1.00 94.94 189 ARG A C 1
ATOM 1532 O O . ARG A 1 189 ? -3.330 2.881 -18.584 1.00 94.94 189 ARG A O 1
ATOM 1539 N N . ASP A 1 190 ? -1.514 2.666 -17.270 1.00 95.25 190 ASP A N 1
ATOM 1540 C CA . ASP A 1 190 ? -0.989 4.017 -17.470 1.00 95.25 190 ASP A CA 1
ATOM 1541 C C . ASP A 1 190 ? 0.347 3.966 -18.233 1.00 95.25 190 ASP A C 1
ATOM 1543 O O . ASP A 1 190 ? 1.077 2.978 -18.138 1.00 95.25 190 ASP A O 1
ATOM 1547 N N . PRO A 1 191 ? 0.707 5.000 -19.011 1.00 94.62 191 PRO A N 1
ATOM 1548 C CA . PRO A 1 191 ? 2.009 5.065 -19.669 1.00 94.62 191 PRO A CA 1
ATOM 1549 C C . PRO A 1 191 ? 3.147 5.312 -18.667 1.00 94.62 191 PRO A C 1
ATOM 1551 O O . PRO A 1 191 ? 3.021 6.133 -17.759 1.00 94.62 191 PRO A O 1
ATOM 1554 N N . VAL A 1 192 ? 4.295 4.668 -18.895 1.00 92.00 192 VAL A N 1
ATOM 1555 C CA . VAL A 1 192 ? 5.532 4.893 -18.127 1.00 92.00 192 VAL A CA 1
ATOM 1556 C C . VAL A 1 192 ? 6.444 5.875 -18.864 1.00 92.00 192 VAL A C 1
ATOM 1558 O O . VAL A 1 192 ? 6.560 5.847 -20.097 1.00 92.00 192 VAL A O 1
ATOM 1561 N N . ALA A 1 193 ? 7.112 6.760 -18.120 1.00 87.94 193 ALA A N 1
ATOM 1562 C CA . ALA A 1 193 ? 8.129 7.644 -18.681 1.00 87.94 193 ALA A CA 1
ATOM 1563 C C . ALA A 1 193 ? 9.259 6.816 -19.323 1.00 87.94 193 ALA A C 1
ATOM 1565 O O . ALA A 1 193 ? 9.783 5.892 -18.717 1.00 87.94 193 ALA A O 1
ATOM 1566 N N . GLY A 1 194 ? 9.627 7.127 -20.568 1.00 87.50 194 GLY A N 1
ATOM 1567 C CA . GLY A 1 194 ? 10.599 6.330 -21.335 1.00 87.50 194 GLY A CA 1
ATOM 1568 C C . GLY A 1 194 ? 9.990 5.187 -22.159 1.00 87.50 194 GLY A C 1
ATOM 1569 O O . GLY A 1 194 ? 10.648 4.687 -23.068 1.00 87.50 194 GLY A O 1
ATOM 1570 N N . GLY A 1 195 ? 8.709 4.858 -21.961 1.00 92.62 195 GLY A N 1
ATOM 1571 C CA . GLY A 1 195 ? 7.991 3.828 -22.715 1.00 92.62 195 GLY A CA 1
ATOM 1572 C C . GLY A 1 195 ? 7.609 2.618 -21.863 1.00 92.62 195 GLY A C 1
ATOM 1573 O O . GLY A 1 195 ? 8.154 2.402 -20.790 1.00 92.62 195 GLY A O 1
ATOM 1574 N N . GLY A 1 196 ? 6.648 1.838 -22.356 1.00 95.75 196 GLY A N 1
ATOM 1575 C CA . GLY A 1 196 ? 5.962 0.809 -21.577 1.00 95.75 196 GLY A CA 1
ATOM 1576 C C . GLY A 1 196 ? 4.656 1.298 -20.963 1.00 95.75 196 GLY A C 1
ATOM 1577 O O . GLY A 1 196 ? 4.243 2.452 -21.130 1.00 95.75 196 GLY A O 1
ATOM 1578 N N . LEU A 1 197 ? 3.995 0.369 -20.296 1.00 96.75 197 LEU A N 1
ATOM 1579 C CA . LEU A 1 197 ? 2.736 0.532 -19.589 1.00 96.75 197 LEU A CA 1
ATOM 1580 C C . LEU A 1 197 ? 2.912 -0.026 -18.177 1.00 96.75 197 LEU A C 1
ATOM 1582 O O . LEU A 1 197 ? 3.641 -0.999 -18.010 1.00 96.75 197 LEU A O 1
ATOM 1586 N N . VAL A 1 198 ? 2.244 0.570 -17.195 1.00 96.62 198 VAL A N 1
ATOM 1587 C CA . VAL A 1 198 ? 2.194 0.090 -15.810 1.00 96.62 198 VAL A CA 1
ATOM 1588 C C . VAL A 1 198 ? 0.760 -0.226 -15.416 1.00 96.62 198 VAL A C 1
ATOM 1590 O O . VAL A 1 198 ? -0.173 0.507 -15.766 1.00 96.62 198 VAL A O 1
ATOM 1593 N N . GLN A 1 199 ? 0.590 -1.338 -14.715 1.00 96.75 199 GLN A N 1
ATOM 1594 C CA . GLN A 1 199 ? -0.676 -1.856 -14.222 1.00 96.75 199 GLN A CA 1
ATOM 1595 C C . GLN A 1 199 ? -0.522 -2.287 -12.765 1.00 96.75 199 GLN A C 1
ATOM 1597 O O . GLN A 1 199 ? 0.579 -2.549 -12.289 1.00 96.75 199 GLN A O 1
ATOM 1602 N N . ILE A 1 200 ? -1.662 -2.396 -12.090 1.00 97.44 200 ILE A N 1
ATOM 1603 C CA . ILE A 1 200 ? -1.751 -3.048 -10.787 1.00 97.44 200 ILE A CA 1
ATOM 1604 C C . ILE A 1 200 ? -2.077 -4.521 -11.024 1.00 97.44 200 ILE A C 1
ATOM 1606 O O . ILE A 1 200 ? -2.896 -4.851 -11.886 1.00 97.44 200 ILE A O 1
ATOM 1610 N N . VAL A 1 201 ? -1.479 -5.400 -10.236 1.00 96.81 201 VAL A N 1
ATOM 1611 C CA . VAL A 1 201 ? -1.809 -6.823 -10.184 1.00 96.81 201 VAL A CA 1
ATOM 1612 C C . VAL A 1 201 ? -2.389 -7.168 -8.815 1.00 96.81 201 VAL A C 1
ATOM 1614 O O . VAL A 1 201 ? -1.920 -6.687 -7.785 1.00 96.81 201 VAL A O 1
ATOM 1617 N N . ALA A 1 202 ? -3.444 -7.976 -8.807 1.00 96.81 202 ALA A N 1
ATOM 1618 C CA . ALA A 1 202 ? -4.087 -8.482 -7.606 1.00 96.81 202 ALA A CA 1
ATOM 1619 C C . ALA A 1 202 ? -3.690 -9.941 -7.358 1.00 96.81 202 ALA A C 1
ATOM 1621 O O . ALA A 1 202 ? -3.660 -10.745 -8.289 1.00 96.81 202 ALA A O 1
ATOM 1622 N N . LEU A 1 203 ? -3.431 -10.281 -6.097 1.00 95.56 203 LEU A N 1
ATOM 1623 C CA . LEU A 1 203 ? -3.087 -11.619 -5.614 1.00 95.56 203 LEU A CA 1
ATOM 1624 C C . LEU A 1 203 ? -4.090 -12.095 -4.553 1.00 95.56 203 LEU A C 1
ATOM 1626 O O . LEU A 1 203 ? -4.940 -11.335 -4.074 1.00 95.56 203 LEU A O 1
ATOM 1630 N N . GLY A 1 204 ? -3.963 -13.360 -4.151 1.00 90.69 204 GLY A N 1
ATOM 1631 C CA . GLY A 1 204 ? -4.778 -13.953 -3.093 1.00 90.69 204 GLY A CA 1
ATOM 1632 C C . GLY A 1 204 ? -6.228 -14.150 -3.532 1.00 90.69 204 GLY A C 1
ATOM 1633 O O . GLY A 1 204 ? -6.481 -14.569 -4.661 1.00 90.69 204 GLY A O 1
ATOM 1634 N N . THR A 1 205 ? -7.183 -13.835 -2.654 1.00 87.94 205 THR A N 1
ATOM 1635 C CA . THR A 1 205 ? -8.615 -14.117 -2.889 1.00 87.94 205 THR A CA 1
ATOM 1636 C C . THR A 1 205 ? -9.120 -13.478 -4.182 1.00 87.94 205 THR A C 1
ATOM 1638 O O . THR A 1 205 ? -9.879 -14.102 -4.916 1.00 87.94 205 THR A O 1
ATOM 1641 N N . LEU A 1 206 ? -8.670 -12.257 -4.493 1.00 86.62 206 LEU A N 1
ATOM 1642 C CA . LEU A 1 206 ? -9.032 -11.573 -5.735 1.00 86.62 206 LEU A CA 1
ATOM 1643 C C . LEU A 1 206 ? -8.547 -12.322 -6.974 1.00 86.62 206 LEU A C 1
ATOM 1645 O O . LEU A 1 206 ? -9.317 -12.481 -7.914 1.00 86.62 206 LEU A O 1
ATOM 1649 N N . ALA A 1 207 ? -7.303 -12.803 -6.981 1.00 88.81 207 ALA A N 1
ATOM 1650 C CA . ALA A 1 207 ? -6.778 -13.558 -8.114 1.00 88.81 207 ALA A CA 1
ATOM 1651 C C . ALA A 1 207 ? -7.576 -14.847 -8.338 1.00 88.81 207 ALA A C 1
ATOM 1653 O O . ALA A 1 207 ? -7.948 -15.155 -9.466 1.00 88.81 207 ALA A O 1
ATOM 1654 N N . SER A 1 208 ? -7.926 -15.558 -7.263 1.00 84.81 208 SER A N 1
ATOM 1655 C CA . SER A 1 208 ? -8.693 -16.810 -7.332 1.00 84.81 208 SER A CA 1
ATOM 1656 C C . SER A 1 208 ? -10.083 -16.665 -7.965 1.00 84.81 208 SER A C 1
ATOM 1658 O O . SER A 1 208 ? -10.651 -17.656 -8.407 1.00 84.81 208 SER A O 1
ATOM 1660 N N . LEU A 1 209 ? -10.649 -15.454 -8.009 1.00 80.94 209 LEU A N 1
ATOM 1661 C CA . LEU A 1 209 ? -11.946 -15.199 -8.646 1.00 80.94 209 LEU A CA 1
ATOM 1662 C C . LEU A 1 209 ? -11.858 -15.101 -10.176 1.00 80.94 209 LEU A C 1
ATOM 1664 O O . LEU A 1 209 ? -12.879 -15.244 -10.848 1.00 80.94 209 LEU A O 1
ATOM 1668 N N . PHE A 1 210 ? -10.667 -14.830 -10.717 1.00 72.94 210 PHE A N 1
ATOM 1669 C CA . PHE A 1 210 ? -10.460 -14.523 -12.137 1.00 72.94 210 PHE A CA 1
ATOM 1670 C C . PHE A 1 210 ? -9.426 -15.423 -12.822 1.00 72.94 210 PHE A C 1
ATOM 1672 O O . PHE A 1 210 ? -9.344 -15.413 -14.047 1.00 72.94 210 PHE A O 1
ATOM 1679 N N . VAL A 1 211 ? -8.673 -16.215 -12.057 1.00 67.38 211 VAL A N 1
ATOM 1680 C CA . VAL A 1 211 ? -7.781 -17.261 -12.564 1.00 67.38 211 VAL A CA 1
ATOM 1681 C C . VAL A 1 211 ? -8.544 -18.583 -12.533 1.00 67.38 211 VAL A C 1
ATOM 1683 O O . VAL A 1 211 ? -8.973 -19.024 -11.466 1.00 67.38 211 VAL A O 1
ATOM 1686 N N . SER A 1 212 ? -8.748 -19.214 -13.692 1.00 53.75 212 SER A N 1
ATOM 1687 C CA . SER A 1 212 ? -9.307 -20.568 -13.730 1.00 53.75 212 SER A CA 1
ATOM 1688 C C . SER A 1 212 ? -8.246 -21.577 -13.276 1.00 53.75 212 SER A C 1
ATOM 1690 O O . SER A 1 212 ? -7.056 -21.360 -13.498 1.00 53.75 212 SER A O 1
ATOM 1692 N N . GLU A 1 213 ? -8.642 -22.711 -12.684 1.00 52.53 213 GLU A N 1
ATOM 1693 C CA . GLU A 1 213 ? -7.695 -23.786 -12.312 1.00 52.53 213 GLU A CA 1
ATOM 1694 C C . GLU A 1 213 ? -6.851 -24.293 -13.502 1.00 52.53 213 GLU A C 1
ATOM 1696 O O . GLU A 1 213 ? -5.829 -24.942 -13.300 1.00 52.53 213 GLU A O 1
ATOM 1701 N N . THR A 1 214 ? -7.246 -23.981 -14.742 1.00 48.22 214 THR A N 1
ATOM 1702 C CA . THR A 1 214 ? -6.540 -24.357 -15.973 1.00 48.22 214 THR A CA 1
ATOM 1703 C C . THR A 1 214 ? -5.458 -23.373 -16.435 1.00 48.22 214 THR A C 1
ATOM 1705 O O . THR A 1 214 ? -4.773 -23.677 -17.408 1.00 48.22 214 THR A O 1
ATOM 1708 N N . ASP A 1 215 ? -5.273 -22.236 -15.755 1.00 50.06 215 ASP A N 1
ATOM 1709 C CA . ASP A 1 215 ? -4.319 -21.180 -16.148 1.00 50.06 215 ASP A CA 1
ATOM 1710 C C . ASP A 1 215 ? -3.018 -21.166 -15.316 1.00 50.06 215 ASP A C 1
ATOM 1712 O O . ASP A 1 215 ? -2.209 -20.246 -15.444 1.00 50.06 215 ASP A O 1
ATOM 1716 N N . ILE A 1 216 ? -2.795 -22.173 -14.463 1.00 47.66 216 ILE A N 1
ATOM 1717 C CA . ILE A 1 216 ? -1.529 -22.349 -13.736 1.00 47.66 216 ILE A CA 1
ATOM 1718 C C . ILE A 1 216 ? -0.622 -23.271 -14.577 1.00 47.66 216 ILE A C 1
ATOM 1720 O O . ILE A 1 216 ? -1.036 -24.403 -14.838 1.00 47.66 216 ILE A O 1
ATOM 1724 N N . PRO A 1 217 ? 0.559 -22.808 -15.037 1.00 49.16 217 PRO A N 1
ATOM 1725 C CA . PRO A 1 217 ? 1.475 -23.616 -15.847 1.00 49.16 217 PRO A CA 1
ATOM 1726 C C . PRO A 1 217 ? 2.026 -24.851 -15.120 1.00 49.16 217 PRO A C 1
ATOM 1728 O O . PRO A 1 217 ? 2.188 -24.807 -13.877 1.00 49.16 217 PRO A O 1
#

Mean predicted aligned error: 4.47 Å

Radius of gyration: 16.89 Å; Cα contacts (8 Å, |Δi|>4): 419; chains: 1; bounding box: 41×41×51 Å

Sequence (217 aa):
MPDRYKQIDLIIDYLKPASIVEIGTWNGDRAIDIAQAALKHHTYVHYWGFDVFEHVADNHDQRELNVKPHTPLKDVRAKLKIFREQHPGFSFDLIKGDSRLTLHHPDLPVWSHPNTGNCVQLTEADLVFIDGGHSVETVENDFDRLRGCKNILMDDYYTPCNRGLCPDVTKFGCNQLVEKVPHWVLPVRDPVAGGGLVQIVALGTLASLFVSETDIP

Nearest PDB structures (foldseek):
  6g80-assembly1_A  TM=6.465E-01  e=2.568E-06  Mycolicibacterium hassiacum DSM 44199
  8c9v-assembly1_A-2  TM=6.775E-01  e=1.637E-05  Desulfuromonas acetoxidans DSM 684
  6fnr-assembly1_A  TM=6.722E-01  e=5.872E-05  Mycolicibacterium smegmatis
  4uy5-assembly1_A  TM=6.933E-01  e=1.264E-04  Mycolicibacterium smegmatis
  4ymh-assembly2_D  TM=5.212E-01  e=4.848E-05  Podospora anserina

Solvent-accessible surface area (backbone atoms only — not comparable to full-atom values): 11900 Å² total; per-residue (Å²): 131,70,72,43,60,62,51,51,50,55,49,29,65,70,70,51,38,46,31,37,38,34,34,41,38,59,70,36,63,63,60,48,56,54,48,57,41,22,50,75,74,32,76,52,34,39,38,41,32,31,26,38,33,64,56,79,58,91,64,46,47,74,64,30,68,55,83,74,82,68,30,49,57,69,57,32,52,50,52,54,48,57,52,26,75,78,35,80,39,48,47,74,49,78,49,79,36,57,62,88,53,58,76,70,45,90,84,62,78,65,48,61,40,89,90,78,64,52,73,44,47,72,52,63,20,51,31,36,37,44,53,56,57,37,20,34,69,52,42,51,49,53,43,69,68,40,65,73,23,52,25,37,36,33,40,47,30,69,43,66,31,100,85,70,31,49,71,62,51,92,52,32,27,39,48,72,62,47,75,78,46,74,51,34,75,49,91,49,65,38,81,38,91,95,38,14,28,35,22,40,31,30,26,48,63,64,5,63,76,74,47,57,90,85,72,68,134

pLDDT: mean 92.13, std 10.13, range [47.66, 98.88]

Secondary structure (DSSP, 8-state):
--GGGHHHHHHHHHH--SEEEEE--TTSHHHHHHHHHHHTT-S-EEEEEEE-TT---TTHHHHTT--SPP--HHHHHHHHHHHHHH-TTEEEEEEES-HHHHTT-TT--EEE-TTT--EEEGGG-SEEEE-S--BHHHHHHHHHHHTTSSEEEEEEEEE--TTS----TTTBSSHHHHT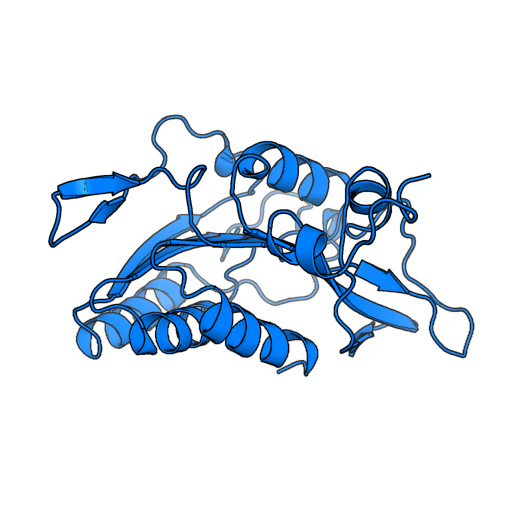TS-EEEEEEEEEPTTS-EEEEEEEEHHHHTTS-TTS--

Foldseek 3Di:
DAPQLVVLLVVCLVLLFQEEEEAACALVPSVLSSQVSNVVRDLAHEYEYEAQQPPDDPCQCVLQVDPDDRHHPVNNVVVVVVSCVVRVRYDYDYDHDQCLPRLPDPPQDWDQRVPPRDTHDNLAGQEYEYDHGFFCVSVVSNCVSNVSHQKYKYKFPWDFDPVRDIPPPVTGGCPVVPLQAQKDWDDRWDADVVGIIITMMMHHPVSVVPDDPVNND